Protein AF-A0A453NP29-F1 (afdb_monomer_lite)

Organism: Aegilops tauschii subsp. strangulata (NCBI:txid200361)

InterPro domains:
  IPR007991 RNA polymerase I specific transcription initiation factor RRN3 [PF05327] (2-183)
  IPR007991 RNA polymerase I specific transcription initiation factor RRN3 [PTHR12790] (2-183)

Sequence (183 aa):
MDQYNKMVSTLDTSKKKTPDEEALYVTTLKALSEAVSKIDITYHHLLLNNIFTIRIWYLQRDTLDAFLDLIT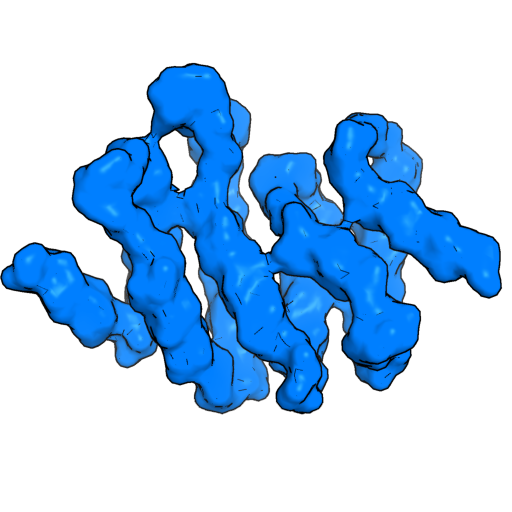RLAAVADQYLRECLQMLVNNFTPPLVQRNELPRWAVSRKKDIFFHLCESLKTISDTVPLAPRILRDIIDRSMPKLFDNKAKMVSFVECMLGLDTDRMGDLIGATLLAKVVD

Secondary structure (DSSP, 8-state):
-HHHHHHHHHT--SSPPPHHHHHHHHHHHHHHHHTGGG--TTTTHHHHHHHHH--GGGS-HHHHHHHHHHHHHHHTSTTTSHHHHHHHHHHTTSPPPBTTTBPPHHHHHHHHHHHHHHHHHHHHHHHH-TTHHHHHHHHHHHHPPPTTS-HHHHHHHHHHHHHHIIIIIHHHHHHHHHHHH--

pLDDT: mean 81.9, std 13.24, range [39.84, 96.38]

Radius of gyration: 16.77 Å; chains: 1; bounding box: 39×42×41 Å

Foldseek 3Di:
DVVLVVLLVLLPPPDDDDPVSLVVLLVSLQVLLVCLLVDDCVVCVSVLVSLLPDALLPRDDSNSLSSLSSLLSNLLRPPGCVLSSLLSLLVNLAHDADPVRDDPPSSVVCLVVSLVSSLVSLVSSVVNPVCNLVSNQVSLVVSQDDPPDDPSRNVSSVVSLVVNLPPPVVVRCVVVVVVVVVD

Structure (mmCIF, N/CA/C/O backbone):
data_AF-A0A453NP29-F1
#
_entry.id   AF-A0A453NP29-F1
#
loop_
_atom_site.group_PDB
_atom_site.id
_atom_site.type_symbol
_atom_site.label_atom_id
_atom_site.label_alt_id
_atom_site.label_comp_id
_atom_site.label_asym_id
_atom_site.label_entity_id
_atom_site.label_seq_id
_atom_site.pdbx_PDB_ins_code
_atom_site.Cartn_x
_atom_site.Cartn_y
_atom_site.Cartn_z
_atom_site.occupancy
_atom_site.B_iso_or_equiv
_atom_site.auth_seq_id
_atom_site.auth_comp_id
_atom_site.auth_asym_id
_atom_site.auth_atom_id
_atom_site.pdbx_PDB_model_num
ATOM 1 N N . MET A 1 1 ? -23.236 12.793 10.654 1.00 54.44 1 MET A N 1
ATOM 2 C CA . MET A 1 1 ? -22.899 13.059 9.237 1.00 54.44 1 MET A CA 1
ATOM 3 C C . MET A 1 1 ? -21.751 14.049 9.102 1.00 54.44 1 MET A C 1
ATOM 5 O O . MET A 1 1 ? -20.800 13.734 8.403 1.00 54.44 1 MET A O 1
ATOM 9 N N . ASP A 1 2 ? -21.773 15.182 9.808 1.00 68.81 2 ASP A N 1
ATOM 10 C CA . ASP A 1 2 ? -20.771 16.248 9.617 1.00 68.81 2 ASP A CA 1
ATOM 11 C C . ASP A 1 2 ? -19.323 15.838 9.921 1.00 68.81 2 ASP A C 1
ATOM 13 O O . ASP A 1 2 ? -18.421 16.181 9.163 1.00 68.81 2 ASP A O 1
ATOM 17 N N . GLN A 1 3 ? -19.083 15.039 10.968 1.00 66.44 3 GLN A N 1
ATOM 18 C CA . GLN A 1 3 ? -17.738 14.524 11.271 1.00 66.44 3 GLN A CA 1
ATOM 19 C C . GLN A 1 3 ? -17.225 13.539 10.207 1.00 66.44 3 GLN A C 1
ATOM 21 O O . GLN A 1 3 ? -16.053 13.594 9.844 1.00 66.44 3 GLN A O 1
ATOM 26 N N . TYR A 1 4 ? -18.102 12.692 9.658 1.00 70.12 4 TYR A N 1
ATOM 27 C CA . TYR A 1 4 ? -17.757 11.768 8.574 1.00 70.12 4 TYR A CA 1
ATOM 28 C C . TYR A 1 4 ? -17.421 12.529 7.286 1.00 70.12 4 TYR A C 1
ATOM 30 O O . TYR A 1 4 ? -16.373 12.301 6.690 1.00 70.12 4 TYR A O 1
ATOM 38 N N . ASN A 1 5 ? -18.248 13.508 6.910 1.00 71.25 5 ASN A N 1
ATOM 39 C CA . ASN A 1 5 ? -18.005 14.343 5.732 1.00 71.25 5 ASN A CA 1
ATOM 40 C C . ASN A 1 5 ? -16.715 15.161 5.873 1.00 71.25 5 ASN A C 1
ATOM 42 O O . ASN A 1 5 ? -15.938 15.263 4.924 1.00 71.25 5 ASN A O 1
ATOM 46 N N . LYS A 1 6 ? -16.437 15.679 7.076 1.00 70.50 6 LYS A N 1
ATOM 47 C CA . LYS A 1 6 ? -15.175 16.357 7.380 1.00 70.50 6 LYS A CA 1
ATOM 48 C C . LYS A 1 6 ? -13.981 15.409 7.231 1.00 70.50 6 LYS A C 1
ATOM 50 O O . LYS A 1 6 ? -12.988 15.782 6.608 1.00 70.50 6 LYS A O 1
ATOM 55 N N . MET A 1 7 ? -14.085 14.172 7.715 1.00 68.12 7 MET A N 1
ATOM 56 C CA . MET A 1 7 ? -13.033 13.160 7.570 1.00 68.12 7 MET A CA 1
ATOM 57 C C . MET A 1 7 ? -12.777 12.802 6.099 1.00 68.12 7 MET A C 1
ATOM 59 O O . MET A 1 7 ? -11.636 12.856 5.645 1.00 68.12 7 MET A O 1
ATOM 63 N N . VAL A 1 8 ? -13.837 12.548 5.326 1.00 69.31 8 VAL A N 1
ATOM 64 C CA . VAL A 1 8 ? -13.755 12.276 3.880 1.00 69.31 8 VAL A CA 1
ATOM 65 C C . VAL A 1 8 ? -13.111 13.446 3.131 1.00 69.31 8 VAL A C 1
ATOM 67 O O . VAL A 1 8 ? -12.255 13.221 2.280 1.00 69.31 8 VAL A O 1
ATOM 70 N N . SER A 1 9 ? -13.453 14.690 3.487 1.00 67.25 9 SER A N 1
ATOM 71 C CA . SER A 1 9 ? -12.855 15.884 2.871 1.00 67.25 9 SER A CA 1
ATOM 72 C C . SER A 1 9 ? -11.376 16.085 3.223 1.00 67.25 9 SER A C 1
ATOM 74 O O . SER A 1 9 ? -10.628 16.649 2.433 1.00 67.25 9 SER A O 1
ATOM 76 N N . THR A 1 10 ? -10.932 15.593 4.384 1.00 65.50 10 THR A N 1
ATOM 77 C CA . THR A 1 10 ? -9.532 15.707 4.836 1.00 65.50 10 THR A CA 1
ATOM 78 C C . THR A 1 10 ? -8.621 14.728 4.078 1.00 65.50 10 THR A C 1
ATOM 80 O O . THR A 1 10 ? -7.449 15.017 3.832 1.00 65.50 10 THR A O 1
ATOM 83 N N . LEU A 1 11 ? -9.182 13.592 3.647 1.00 64.44 11 LEU A N 1
ATOM 84 C CA . LEU A 1 11 ? -8.536 12.583 2.797 1.00 64.44 11 LEU A CA 1
ATOM 85 C C . LEU A 1 11 ? -8.464 12.978 1.318 1.00 64.44 11 LEU A C 1
ATOM 87 O O . LEU A 1 11 ? -7.827 12.279 0.532 1.00 64.44 11 LEU A O 1
ATOM 91 N N . ASP A 1 12 ? -9.056 14.108 0.929 1.00 64.19 12 ASP A N 1
ATOM 92 C CA . ASP A 1 12 ? -8.861 14.658 -0.405 1.00 64.19 12 ASP A CA 1
ATOM 93 C C . ASP A 1 12 ? -7.401 15.131 -0.558 1.00 64.19 12 ASP A C 1
ATOM 95 O O . ASP A 1 12 ? -6.907 16.031 0.134 1.00 64.19 12 ASP A O 1
ATOM 99 N N . THR A 1 13 ? -6.664 14.462 -1.443 1.00 58.75 13 THR A N 1
ATOM 100 C CA . THR A 1 13 ? -5.245 14.731 -1.725 1.00 58.75 13 THR A CA 1
ATOM 101 C C . THR A 1 13 ? -5.049 15.779 -2.823 1.00 58.75 13 THR A C 1
ATOM 103 O O . THR A 1 13 ? -3.911 16.135 -3.122 1.00 58.75 13 THR A O 1
ATOM 106 N N . SER A 1 14 ? -6.131 16.326 -3.393 1.00 57.09 14 SER A N 1
ATOM 107 C CA . SER A 1 14 ? -6.074 17.316 -4.478 1.00 57.09 14 SER A CA 1
ATOM 108 C C . SER A 1 14 ? -5.532 18.690 -4.058 1.00 57.09 14 SER A C 1
ATOM 110 O O . SER A 1 14 ? -5.103 19.470 -4.910 1.00 57.09 14 SER A O 1
ATOM 112 N N . LYS A 1 15 ? -5.516 18.998 -2.754 1.00 58.28 15 LYS A N 1
ATOM 113 C CA . LYS A 1 15 ? -5.063 20.286 -2.207 1.00 58.28 15 LYS A CA 1
ATOM 114 C C . LYS A 1 15 ? -3.733 20.156 -1.471 1.00 58.28 15 LYS A C 1
ATOM 116 O O . LYS A 1 15 ? -3.518 19.220 -0.700 1.00 58.28 15 LYS A O 1
ATOM 121 N N . LYS A 1 16 ? -2.855 21.144 -1.681 1.00 66.00 16 LYS A N 1
ATOM 122 C CA . LYS A 1 16 ? -1.617 21.309 -0.912 1.00 66.00 16 LYS A CA 1
ATOM 123 C C . LYS A 1 16 ? -1.992 21.610 0.542 1.00 66.00 16 LYS A C 1
ATOM 125 O O . LYS A 1 16 ? -2.659 22.610 0.785 1.00 66.00 16 LYS A O 1
ATOM 130 N N . LYS A 1 17 ? -1.587 20.734 1.462 1.00 74.25 17 LYS A N 1
ATOM 131 C CA . LYS A 1 17 ? -1.897 20.842 2.892 1.00 74.25 17 LYS A CA 1
ATOM 132 C C . LYS A 1 17 ? -0.913 21.782 3.595 1.00 74.25 17 LYS A C 1
ATOM 134 O O . LYS A 1 17 ? 0.264 21.834 3.232 1.00 74.25 17 LYS A O 1
ATOM 139 N N . THR A 1 18 ? -1.400 22.538 4.571 1.00 83.44 18 THR A N 1
ATOM 140 C CA . THR A 1 18 ? -0.564 23.261 5.541 1.00 83.44 18 THR A CA 1
ATOM 141 C C . THR A 1 18 ? 0.053 22.279 6.553 1.00 83.44 18 THR A C 1
ATOM 143 O O . THR A 1 18 ? -0.429 21.151 6.662 1.00 83.44 18 THR A O 1
ATOM 146 N N . PRO A 1 19 ? 1.094 22.670 7.315 1.00 83.69 19 PRO A N 1
ATOM 147 C CA . PRO A 1 19 ? 1.678 21.798 8.341 1.00 83.69 19 PRO A CA 1
ATOM 148 C C . PRO A 1 19 ? 0.656 21.306 9.378 1.00 83.69 19 PRO A C 1
ATOM 150 O O . PRO A 1 19 ? 0.672 20.136 9.754 1.00 83.69 19 PRO A O 1
ATOM 153 N N . ASP A 1 20 ? -0.281 22.166 9.785 1.00 85.19 20 ASP A N 1
ATOM 154 C CA . ASP A 1 20 ? -1.332 21.807 10.744 1.00 85.19 20 ASP A CA 1
ATOM 155 C C . ASP A 1 20 ? -2.346 20.827 10.137 1.00 85.19 20 ASP A C 1
ATOM 157 O O . ASP A 1 20 ? -2.764 19.864 10.783 1.00 85.19 20 ASP A O 1
ATOM 161 N N . GLU A 1 21 ? -2.721 21.033 8.870 1.00 84.75 21 GLU A N 1
ATOM 162 C CA . GLU A 1 21 ? -3.591 20.109 8.133 1.00 84.75 21 GLU A CA 1
ATOM 163 C C . GLU A 1 21 ? -2.925 18.747 7.933 1.00 84.75 21 GLU A C 1
ATOM 165 O O . GLU A 1 21 ? -3.599 17.720 7.971 1.00 84.75 21 GLU A O 1
ATOM 170 N N . GLU A 1 22 ? -1.609 18.723 7.743 1.00 85.81 22 GLU A N 1
ATOM 171 C CA . GLU A 1 22 ? -0.835 17.495 7.625 1.00 85.81 22 GLU A CA 1
ATOM 172 C C . GLU A 1 22 ? -0.729 16.744 8.955 1.00 85.81 22 GLU A C 1
ATOM 174 O O . GLU A 1 22 ? -0.975 15.539 8.996 1.00 85.81 22 GLU A O 1
ATOM 179 N N . ALA A 1 23 ? -0.478 17.441 10.064 1.00 88.56 23 ALA A N 1
ATOM 180 C CA . ALA A 1 23 ? -0.496 16.834 11.394 1.00 88.56 23 ALA A CA 1
ATOM 181 C C . ALA A 1 23 ? -1.880 16.255 11.743 1.00 88.56 23 ALA A C 1
ATOM 183 O O . ALA A 1 23 ? -1.992 15.135 12.261 1.00 88.56 23 ALA A O 1
ATOM 184 N N . LEU A 1 24 ? -2.952 16.982 11.406 1.00 88.62 24 LEU A N 1
ATOM 185 C CA . LEU A 1 24 ? -4.322 16.493 11.551 1.00 88.62 24 LEU A CA 1
ATOM 186 C C . LEU A 1 24 ? -4.570 15.267 10.666 1.00 88.62 24 LEU A C 1
ATOM 188 O O . LEU A 1 24 ? -5.234 14.318 11.089 1.00 88.62 24 LEU A O 1
ATOM 192 N N . TYR A 1 25 ? -4.020 15.268 9.454 1.00 88.12 25 TYR A N 1
ATOM 193 C CA . TYR A 1 25 ? -4.146 14.164 8.517 1.00 88.12 25 TYR A CA 1
ATOM 194 C C . TYR A 1 25 ? -3.471 12.889 9.034 1.00 88.12 25 TYR A C 1
ATOM 196 O O . TYR A 1 25 ? -4.123 11.849 9.113 1.00 88.12 25 TYR A O 1
ATOM 204 N N . VAL A 1 26 ? -2.222 12.982 9.499 1.00 91.75 26 VAL A N 1
ATOM 205 C CA . VAL A 1 26 ? -1.497 11.877 10.151 1.00 91.75 26 VAL A CA 1
ATOM 206 C C . VAL A 1 26 ? -2.273 11.347 11.356 1.00 91.75 26 VAL A C 1
ATOM 208 O O . VAL A 1 26 ? -2.438 10.138 11.512 1.00 91.75 26 VAL A O 1
ATOM 211 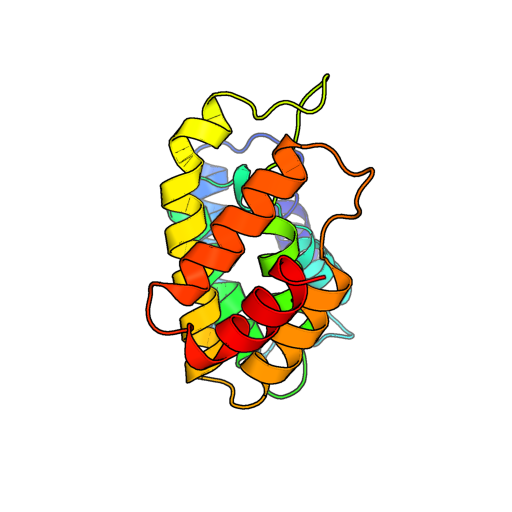N N . THR A 1 27 ? -2.789 12.244 12.197 1.00 92.94 27 THR A N 1
ATOM 212 C CA . THR A 1 27 ? -3.579 11.870 13.381 1.00 92.94 27 THR A CA 1
ATOM 213 C C . THR A 1 27 ? -4.853 11.125 12.988 1.00 92.94 27 THR A C 1
ATOM 215 O O . THR A 1 27 ? -5.204 10.122 13.605 1.00 92.94 27 THR A O 1
ATOM 218 N N . THR A 1 28 ? -5.518 11.576 11.923 1.00 90.75 28 THR A N 1
ATOM 219 C CA . THR A 1 28 ? -6.727 10.936 11.391 1.00 90.75 28 THR A CA 1
ATOM 220 C C . THR A 1 28 ? -6.420 9.542 10.849 1.00 90.75 28 THR A C 1
ATOM 222 O O . THR A 1 28 ? -7.146 8.603 11.163 1.00 90.75 28 THR A O 1
ATOM 225 N N . LEU A 1 29 ? -5.331 9.376 10.090 1.00 93.31 29 LEU A N 1
ATOM 226 C CA . LEU A 1 29 ? -4.904 8.072 9.572 1.00 93.31 29 LEU A CA 1
ATOM 227 C C . LEU A 1 29 ? -4.615 7.083 10.706 1.00 93.31 29 LEU A C 1
ATOM 229 O O . LEU A 1 29 ? -5.139 5.975 10.689 1.00 93.31 29 LEU A O 1
ATOM 233 N N . LYS A 1 30 ? -3.875 7.510 11.736 1.00 94.19 30 LYS A N 1
ATOM 234 C CA . LYS A 1 30 ? -3.590 6.680 12.918 1.00 94.19 30 LYS A CA 1
ATOM 235 C C . LYS A 1 30 ? -4.857 6.305 13.687 1.00 94.19 30 LYS A C 1
ATOM 237 O O . LYS A 1 30 ? -5.010 5.164 14.105 1.00 94.19 30 LYS A O 1
ATOM 242 N N . ALA A 1 31 ? -5.796 7.236 13.851 1.00 92.94 31 ALA A N 1
ATOM 243 C CA . ALA A 1 31 ? -7.077 6.929 14.483 1.00 92.94 31 ALA A CA 1
ATOM 244 C C . ALA A 1 31 ? -7.887 5.905 13.665 1.00 92.94 31 ALA A C 1
ATOM 246 O O . ALA A 1 31 ? -8.507 5.012 14.240 1.00 92.94 31 ALA A O 1
ATOM 247 N N . LEU A 1 32 ? -7.848 6.000 12.331 1.00 91.56 32 LEU A N 1
ATOM 248 C CA . LEU A 1 32 ? -8.482 5.023 11.445 1.00 91.56 32 LEU A CA 1
ATOM 249 C C . LEU A 1 32 ? -7.807 3.651 11.530 1.00 91.56 32 LEU A C 1
ATOM 251 O O . LEU A 1 32 ? -8.523 2.654 11.566 1.00 91.56 32 LEU A O 1
ATOM 255 N N . SER A 1 33 ? -6.473 3.595 11.632 1.00 93.38 33 SER A N 1
ATOM 256 C CA . SER A 1 33 ? -5.711 2.353 11.834 1.00 93.38 33 SER A CA 1
ATOM 257 C C . SER A 1 33 ? -6.195 1.574 13.057 1.00 93.38 33 SER A C 1
ATOM 259 O O . SER A 1 33 ? -6.345 0.354 13.006 1.00 93.38 33 SER A O 1
ATOM 261 N N . GLU A 1 34 ? -6.483 2.267 14.157 1.00 92.56 34 GLU A N 1
ATOM 262 C CA . GLU A 1 34 ? -6.990 1.637 15.382 1.00 92.56 34 GLU A CA 1
ATOM 263 C C . GLU A 1 34 ? -8.478 1.255 15.284 1.00 92.56 34 GLU A C 1
ATOM 265 O O . GLU A 1 34 ? -8.964 0.381 16.003 1.00 92.56 34 GLU A O 1
ATOM 270 N N . ALA A 1 35 ? -9.213 1.872 14.359 1.00 90.75 35 ALA A N 1
ATOM 271 C CA . ALA A 1 35 ? -10.644 1.670 14.167 1.00 90.75 35 ALA A CA 1
ATOM 272 C C . ALA A 1 35 ? -10.999 0.783 12.959 1.00 90.75 35 ALA A C 1
ATOM 274 O O . ALA A 1 35 ? -12.182 0.668 12.638 1.00 90.75 35 ALA A O 1
ATOM 275 N N . VAL A 1 36 ? -10.032 0.123 12.303 1.00 90.19 36 VAL A N 1
ATOM 276 C CA . VAL A 1 36 ? -10.273 -0.669 11.075 1.00 90.19 36 VAL A CA 1
ATOM 277 C C . VAL A 1 36 ? -11.359 -1.737 11.234 1.00 90.19 36 VAL A C 1
ATOM 279 O O . VAL A 1 36 ? -12.126 -1.971 10.309 1.00 90.19 36 VAL A O 1
ATOM 282 N N . SER A 1 37 ? -11.508 -2.314 12.433 1.00 86.62 37 SER A N 1
ATOM 283 C CA . SER A 1 37 ? -12.560 -3.298 12.749 1.00 86.62 37 SER A CA 1
ATOM 284 C C . SER A 1 37 ? -13.987 -2.729 12.733 1.00 86.62 37 SER A C 1
ATOM 286 O O . SER A 1 37 ? -14.957 -3.483 12.768 1.00 86.62 37 SER A O 1
ATOM 288 N N . LYS A 1 38 ? -14.129 -1.399 12.728 1.00 86.69 38 LYS A N 1
ATOM 289 C CA . LYS A 1 38 ? -15.405 -0.672 12.667 1.00 86.69 38 LYS A CA 1
ATOM 290 C C . LYS A 1 38 ? -15.691 -0.108 11.276 1.00 86.69 38 LYS A C 1
ATOM 292 O O . LYS A 1 38 ? -16.776 0.431 11.056 1.00 86.69 38 LYS A O 1
ATOM 297 N N . ILE A 1 39 ? -14.741 -0.212 10.348 1.00 86.12 39 ILE A N 1
ATOM 298 C CA . ILE A 1 39 ? -14.926 0.234 8.973 1.00 86.12 39 ILE A CA 1
ATOM 299 C C . ILE A 1 39 ? -15.673 -0.867 8.223 1.00 86.12 39 ILE A C 1
ATOM 301 O O . ILE A 1 39 ? -15.140 -1.946 7.999 1.00 86.12 39 ILE A O 1
ATOM 305 N N . ASP A 1 40 ? -16.918 -0.580 7.855 1.00 83.50 40 ASP A N 1
ATOM 306 C CA . ASP A 1 40 ? -17.741 -1.407 6.968 1.00 83.50 40 ASP A CA 1
ATOM 307 C C . ASP A 1 40 ? -17.705 -0.926 5.503 1.00 83.50 40 ASP A C 1
ATOM 309 O O . ASP A 1 40 ? -17.824 0.276 5.237 1.00 83.50 40 ASP A O 1
ATOM 313 N N . ILE A 1 41 ? -17.593 -1.867 4.560 1.00 79.31 41 ILE A N 1
ATOM 314 C CA . ILE A 1 41 ? -17.478 -1.598 3.119 1.00 79.31 41 ILE A CA 1
ATOM 315 C C . ILE A 1 41 ? -18.717 -0.923 2.519 1.00 79.31 41 ILE A C 1
ATOM 317 O O . ILE A 1 41 ? -18.599 -0.094 1.617 1.00 79.31 41 ILE A O 1
ATOM 321 N N . THR A 1 42 ? -19.902 -1.229 3.044 1.00 80.44 42 THR A N 1
ATOM 322 C CA . THR A 1 42 ? -21.181 -0.698 2.564 1.00 80.44 42 THR A CA 1
ATOM 323 C C . THR A 1 42 ? -21.366 0.733 3.053 1.00 80.44 42 THR A C 1
ATOM 325 O O . THR A 1 42 ? -21.644 1.647 2.271 1.00 80.44 42 THR A O 1
ATOM 328 N N . TYR A 1 43 ? -21.163 0.953 4.354 1.00 82.12 43 TYR A N 1
ATOM 329 C CA . TYR A 1 43 ? -21.403 2.257 4.975 1.00 82.12 43 TYR A CA 1
ATOM 330 C C . TYR A 1 43 ? -20.282 3.266 4.717 1.00 82.12 43 TYR A C 1
ATOM 332 O O . TYR A 1 43 ? -20.541 4.469 4.691 1.00 82.12 43 TYR A O 1
ATOM 340 N N . HIS A 1 44 ? -19.052 2.803 4.482 1.00 86.06 44 HIS A N 1
ATOM 341 C CA . HIS A 1 44 ? -17.886 3.672 4.326 1.00 86.06 44 HIS A CA 1
ATOM 342 C C . HIS A 1 44 ? -17.239 3.604 2.938 1.00 86.06 44 HIS A C 1
ATOM 344 O O . HIS A 1 44 ? -16.065 3.940 2.792 1.00 86.06 44 HIS A O 1
ATOM 350 N N . HIS A 1 45 ? -17.993 3.236 1.902 1.00 83.56 45 HIS A N 1
ATOM 351 C CA . HIS A 1 45 ? -17.472 3.110 0.537 1.00 83.56 45 HIS A CA 1
ATOM 352 C C . HIS A 1 45 ? -16.728 4.364 0.029 1.00 83.56 45 HIS A C 1
ATOM 354 O O . HIS A 1 45 ? -15.680 4.224 -0.592 1.00 83.56 45 HIS A O 1
ATOM 360 N N . LEU A 1 46 ? -17.199 5.588 0.320 1.00 83.88 46 LEU A N 1
ATOM 361 C CA . LEU A 1 46 ? -16.510 6.828 -0.092 1.00 83.88 46 LEU A CA 1
ATOM 362 C C . LEU A 1 46 ? -15.154 6.993 0.597 1.00 83.88 46 LEU A C 1
ATOM 364 O O . LEU A 1 46 ? -14.172 7.375 -0.035 1.00 83.88 46 LEU A O 1
ATOM 368 N N . LEU A 1 47 ? -15.107 6.687 1.893 1.00 86.56 47 LEU A N 1
ATOM 369 C CA . LEU A 1 47 ? -13.883 6.711 2.686 1.00 86.56 47 LEU A CA 1
ATOM 370 C C . LEU A 1 47 ? -12.862 5.719 2.116 1.00 86.56 47 LEU A C 1
ATOM 372 O O . LEU A 1 47 ? -11.724 6.096 1.849 1.00 86.56 47 LEU A O 1
ATOM 376 N N . LEU A 1 48 ? -13.288 4.477 1.890 1.00 88.56 48 LEU A N 1
ATOM 377 C CA . LEU A 1 48 ? -12.445 3.415 1.344 1.00 88.56 48 LEU A CA 1
ATOM 378 C C . LEU A 1 48 ? -11.983 3.728 -0.078 1.00 88.56 48 LEU A C 1
ATOM 380 O O . LEU A 1 48 ? -10.808 3.570 -0.388 1.00 88.56 48 LEU A O 1
ATOM 384 N N . ASN A 1 49 ? -12.870 4.246 -0.927 1.00 87.31 49 ASN A N 1
ATOM 385 C CA . ASN A 1 49 ? -12.508 4.680 -2.270 1.00 87.31 49 ASN A CA 1
ATOM 386 C C . ASN A 1 49 ? -11.444 5.787 -2.234 1.00 87.31 49 ASN A C 1
ATOM 388 O O . ASN A 1 49 ? -10.468 5.729 -2.980 1.00 87.31 49 ASN A O 1
ATOM 392 N N . ASN A 1 50 ? -11.582 6.768 -1.338 1.00 87.06 50 ASN A N 1
ATOM 393 C CA . ASN A 1 50 ? -10.562 7.800 -1.171 1.00 87.06 50 ASN A CA 1
ATOM 394 C C . ASN A 1 50 ? -9.238 7.194 -0.701 1.00 87.06 50 ASN A C 1
ATOM 396 O O . ASN A 1 50 ? -8.219 7.485 -1.310 1.00 87.06 50 ASN A O 1
ATOM 400 N N . ILE A 1 51 ? -9.253 6.306 0.300 1.00 90.00 51 ILE A N 1
ATOM 401 C CA . ILE A 1 51 ? -8.063 5.602 0.809 1.00 90.00 51 ILE A CA 1
ATOM 402 C C . ILE A 1 51 ? -7.363 4.813 -0.309 1.00 90.00 51 ILE A C 1
ATOM 404 O O . ILE A 1 51 ? -6.160 4.968 -0.510 1.00 90.00 51 ILE A O 1
ATOM 408 N N . PHE A 1 52 ? -8.096 4.009 -1.082 1.00 90.50 52 PHE A N 1
ATOM 409 C CA . PHE A 1 52 ? -7.512 3.148 -2.116 1.00 90.50 52 PHE A CA 1
ATOM 410 C C . PHE A 1 52 ? -7.083 3.891 -3.389 1.00 90.50 52 PHE A C 1
ATOM 412 O O . PHE A 1 52 ? -6.368 3.326 -4.217 1.00 90.50 52 PHE A O 1
ATOM 419 N N . THR A 1 53 ? -7.472 5.158 -3.548 1.00 87.25 53 THR A N 1
ATOM 420 C CA . THR A 1 53 ? -7.038 6.012 -4.668 1.00 87.25 53 THR A CA 1
ATOM 421 C C . THR A 1 53 ? -5.852 6.914 -4.319 1.00 87.25 53 THR A C 1
ATOM 423 O O . THR A 1 53 ? -5.320 7.596 -5.203 1.00 87.25 53 THR A O 1
ATOM 426 N N . ILE A 1 54 ? -5.385 6.897 -3.063 1.00 88.00 54 ILE A N 1
ATOM 427 C CA . ILE A 1 54 ? -4.225 7.680 -2.632 1.00 88.00 54 ILE A CA 1
ATOM 428 C C . ILE A 1 54 ? -2.964 7.241 -3.376 1.00 88.00 54 ILE A C 1
ATOM 430 O O . ILE A 1 54 ? -2.629 6.062 -3.499 1.00 88.00 54 ILE A O 1
ATOM 434 N N . ARG A 1 55 ? -2.217 8.244 -3.842 1.00 86.31 55 ARG A N 1
ATOM 435 C CA . ARG A 1 55 ? -0.898 8.075 -4.448 1.00 86.31 55 ARG A CA 1
ATOM 436 C C . ARG A 1 55 ? 0.174 8.394 -3.418 1.00 86.31 55 ARG A C 1
ATOM 438 O O . ARG A 1 55 ? 0.418 9.564 -3.116 1.00 86.31 55 ARG A O 1
ATOM 445 N N . ILE A 1 56 ? 0.849 7.359 -2.929 1.00 91.06 56 ILE A N 1
ATOM 446 C CA . ILE A 1 56 ? 1.826 7.473 -1.836 1.00 91.06 56 ILE A CA 1
ATOM 447 C C . ILE A 1 56 ? 3.018 8.372 -2.193 1.00 91.06 56 ILE A C 1
ATOM 449 O O . ILE A 1 56 ? 3.625 8.998 -1.331 1.00 91.06 56 ILE A O 1
ATOM 453 N N . TRP A 1 57 ? 3.303 8.506 -3.490 1.00 90.12 57 TRP A N 1
ATOM 454 C CA . TRP A 1 57 ? 4.370 9.342 -4.037 1.00 90.12 57 TRP A CA 1
ATOM 455 C C . TRP A 1 57 ? 4.277 10.820 -3.648 1.00 90.12 57 TRP A C 1
ATOM 457 O O . TRP A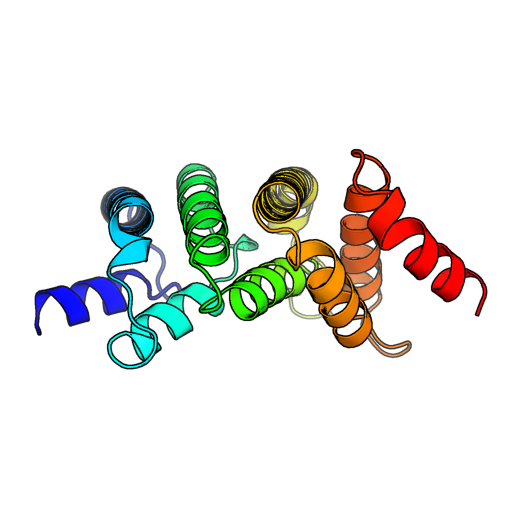 1 57 ? 5.301 11.500 -3.595 1.00 90.12 57 TRP A O 1
ATOM 467 N N . TYR A 1 58 ? 3.071 11.316 -3.363 1.00 87.44 58 TYR A N 1
ATOM 468 C CA . TYR A 1 58 ? 2.849 12.707 -2.963 1.00 87.44 58 TYR A CA 1
ATOM 469 C C . TYR A 1 58 ? 2.784 12.910 -1.446 1.00 87.44 58 TYR A C 1
ATOM 471 O O . TYR A 1 58 ? 2.701 14.050 -0.998 1.00 87.44 58 TYR A O 1
ATOM 479 N N . LEU A 1 59 ? 2.830 11.838 -0.653 1.00 88.69 59 LEU A N 1
ATOM 480 C CA . LEU A 1 59 ? 2.787 11.926 0.805 1.00 88.69 59 LEU A CA 1
ATOM 481 C C . LEU A 1 59 ? 4.169 12.291 1.353 1.00 88.69 59 LEU A C 1
ATOM 483 O O . LEU A 1 59 ? 5.186 11.876 0.791 1.00 88.69 59 LEU A O 1
ATOM 487 N N . GLN A 1 60 ? 4.227 13.053 2.445 1.00 88.38 60 GLN A N 1
ATOM 488 C CA . GLN A 1 60 ? 5.458 13.187 3.233 1.00 88.38 60 GLN A CA 1
ATOM 489 C C . GLN A 1 60 ? 5.714 11.920 4.052 1.00 88.38 60 GLN A C 1
ATOM 491 O O . GLN A 1 60 ? 4.844 11.059 4.128 1.00 88.38 60 GLN A O 1
ATOM 496 N N . ARG A 1 61 ? 6.907 11.797 4.642 1.00 89.31 61 ARG A N 1
ATOM 497 C CA . ARG A 1 61 ? 7.341 10.574 5.333 1.00 89.31 61 ARG A CA 1
ATOM 498 C C . ARG A 1 61 ? 6.389 10.160 6.464 1.00 89.31 61 ARG A C 1
ATOM 500 O O . ARG A 1 61 ? 5.839 9.073 6.398 1.00 89.31 61 ARG A O 1
ATOM 507 N N . ASP A 1 62 ? 6.088 11.048 7.407 1.00 90.31 62 ASP A N 1
ATOM 508 C CA . ASP A 1 62 ? 5.207 10.712 8.540 1.00 90.31 62 ASP A CA 1
ATOM 509 C C . ASP A 1 62 ? 3.793 10.305 8.088 1.00 90.31 62 ASP A C 1
ATOM 511 O O . ASP A 1 62 ? 3.152 9.425 8.667 1.00 90.31 62 ASP A O 1
ATOM 515 N N . THR A 1 63 ? 3.312 10.939 7.015 1.00 92.00 63 THR A N 1
ATOM 516 C CA . THR A 1 63 ? 2.028 10.628 6.383 1.00 92.00 63 THR A CA 1
ATOM 517 C C . THR A 1 63 ? 2.064 9.293 5.640 1.00 92.00 63 THR A C 1
ATOM 519 O O . THR A 1 63 ? 1.085 8.552 5.680 1.00 92.00 63 THR A O 1
ATOM 522 N N . LEU A 1 64 ? 3.175 8.980 4.969 1.00 93.75 64 LEU A N 1
ATOM 523 C CA . LEU A 1 64 ? 3.405 7.705 4.296 1.00 93.75 64 LEU A CA 1
ATOM 524 C C . LEU A 1 64 ? 3.361 6.555 5.305 1.00 93.75 64 LEU A C 1
ATOM 526 O O . LEU A 1 64 ? 2.614 5.606 5.088 1.00 93.75 64 LEU A O 1
ATOM 530 N N . ASP A 1 65 ? 4.089 6.680 6.414 1.00 93.94 65 ASP A N 1
ATOM 531 C CA . ASP A 1 65 ? 4.166 5.648 7.451 1.00 93.94 65 ASP A CA 1
ATOM 532 C C . ASP A 1 65 ? 2.790 5.384 8.074 1.00 93.94 65 ASP A C 1
ATOM 534 O O . ASP A 1 65 ? 2.334 4.243 8.144 1.00 93.94 65 ASP A O 1
ATOM 538 N N . ALA A 1 66 ? 2.074 6.449 8.457 1.00 95.19 66 ALA A N 1
ATOM 539 C CA . ALA A 1 66 ? 0.725 6.329 9.008 1.00 95.19 66 ALA A CA 1
ATOM 540 C C . ALA A 1 66 ? -0.271 5.726 8.003 1.00 95.19 66 ALA A C 1
ATOM 542 O O . ALA A 1 66 ? -1.152 4.957 8.382 1.00 95.19 66 ALA A O 1
ATOM 543 N N . PHE A 1 67 ? -0.143 6.071 6.720 1.00 95.50 67 PHE A N 1
ATOM 544 C CA . PHE A 1 67 ? -1.000 5.526 5.674 1.00 95.50 67 PHE A CA 1
ATOM 545 C C . PHE A 1 67 ? -0.720 4.040 5.420 1.00 95.50 67 PHE A C 1
ATOM 547 O O . PHE A 1 67 ? -1.654 3.254 5.290 1.00 95.50 67 PHE A O 1
ATOM 554 N N . LEU A 1 68 ? 0.545 3.630 5.364 1.00 95.94 68 LEU A N 1
ATOM 555 C CA . LEU A 1 68 ? 0.911 2.235 5.125 1.00 95.94 68 LEU A CA 1
ATOM 556 C C . LEU A 1 68 ? 0.568 1.321 6.311 1.00 95.94 68 LEU A C 1
ATOM 558 O O . LEU A 1 68 ? 0.129 0.190 6.088 1.00 95.94 68 LEU A O 1
ATOM 562 N N . ASP A 1 69 ? 0.659 1.818 7.549 1.00 95.81 69 ASP A N 1
ATOM 563 C CA . ASP A 1 69 ? 0.133 1.121 8.733 1.00 95.81 69 ASP A CA 1
ATOM 564 C C . ASP A 1 69 ? -1.385 0.893 8.620 1.00 95.81 69 ASP A C 1
ATOM 566 O O . ASP A 1 69 ? -1.855 -0.234 8.794 1.00 95.81 69 ASP A O 1
ATOM 570 N N . LEU A 1 70 ? -2.151 1.918 8.220 1.00 95.81 70 LEU A N 1
ATOM 571 C CA . LEU A 1 70 ? -3.593 1.790 7.977 1.00 95.81 70 LEU A CA 1
ATOM 572 C C . LEU A 1 70 ? -3.900 0.708 6.936 1.00 95.81 70 LEU A C 1
ATOM 574 O O . LEU A 1 70 ? -4.776 -0.128 7.151 1.00 95.81 70 LEU A O 1
ATOM 578 N N . ILE A 1 71 ? -3.180 0.701 5.814 1.00 96.38 71 ILE A N 1
ATOM 579 C CA . ILE A 1 71 ? -3.387 -0.268 4.729 1.00 96.38 71 ILE A CA 1
ATOM 580 C C . ILE A 1 71 ? -3.052 -1.690 5.174 1.00 96.38 71 ILE A C 1
ATOM 582 O O . ILE A 1 71 ? -3.802 -2.622 4.877 1.00 96.38 71 ILE A O 1
ATOM 586 N N . THR A 1 72 ? -1.964 -1.854 5.923 1.00 95.56 72 THR A N 1
ATOM 587 C CA . THR A 1 72 ? -1.551 -3.147 6.474 1.00 95.56 72 THR A CA 1
ATOM 588 C C . THR A 1 72 ? -2.604 -3.691 7.440 1.00 95.56 72 THR A C 1
ATOM 590 O O . THR A 1 72 ? -2.999 -4.853 7.344 1.00 95.56 72 THR A O 1
ATOM 593 N N . ARG A 1 73 ? -3.141 -2.836 8.317 1.00 95.06 73 ARG A N 1
ATOM 594 C CA . ARG A 1 73 ? -4.203 -3.206 9.263 1.00 95.06 73 ARG A CA 1
ATOM 595 C C . ARG A 1 73 ? -5.537 -3.483 8.579 1.00 95.06 73 ARG A C 1
ATOM 597 O O . ARG A 1 73 ? -6.207 -4.440 8.951 1.00 95.06 73 ARG A O 1
ATOM 604 N N . LEU A 1 74 ? -5.907 -2.705 7.558 1.00 94.00 74 LEU A N 1
ATOM 605 C CA . LEU A 1 74 ? -7.086 -2.978 6.730 1.00 94.00 74 LEU A CA 1
ATOM 606 C C . LEU A 1 74 ? -6.974 -4.338 6.037 1.00 94.00 74 LEU A C 1
ATOM 608 O O . LEU A 1 74 ? -7.937 -5.098 6.037 1.00 94.00 74 LEU A O 1
ATOM 612 N N . ALA A 1 75 ? -5.802 -4.672 5.492 1.00 94.00 75 ALA A N 1
ATOM 613 C CA . ALA A 1 75 ? -5.576 -5.958 4.835 1.00 94.00 75 ALA A CA 1
ATOM 614 C C . ALA A 1 75 ? -5.700 -7.152 5.799 1.00 94.00 75 ALA A C 1
ATOM 616 O O . ALA A 1 75 ? -6.081 -8.239 5.369 1.00 94.00 75 ALA A O 1
ATOM 617 N N . ALA A 1 76 ? -5.409 -6.945 7.088 1.00 91.81 76 ALA A N 1
ATOM 618 C CA . ALA A 1 76 ? -5.565 -7.948 8.138 1.00 91.81 76 ALA A CA 1
ATOM 619 C C . ALA A 1 76 ? -7.022 -8.129 8.611 1.00 91.81 76 ALA A C 1
ATOM 621 O O . ALA A 1 76 ? -7.320 -9.101 9.309 1.00 91.81 76 ALA A O 1
ATOM 622 N N . VAL A 1 77 ? -7.947 -7.234 8.236 1.00 89.69 77 VAL A N 1
ATOM 623 C CA . VAL A 1 77 ? -9.380 -7.434 8.492 1.00 89.69 77 VAL A CA 1
ATOM 624 C C . VAL A 1 77 ? -9.885 -8.555 7.585 1.00 89.69 77 VAL A C 1
ATOM 626 O O . VAL A 1 77 ? -9.867 -8.437 6.358 1.00 89.69 77 VAL A O 1
ATOM 629 N N . ALA A 1 78 ? -10.336 -9.645 8.207 1.00 77.19 78 ALA A N 1
ATOM 630 C CA . ALA A 1 78 ? -10.726 -10.872 7.522 1.00 77.19 78 ALA A CA 1
ATOM 631 C C . ALA A 1 78 ? -11.723 -10.619 6.376 1.00 77.19 78 ALA A C 1
ATOM 633 O O . ALA A 1 78 ? -12.801 -10.067 6.591 1.00 77.19 78 ALA A O 1
ATOM 634 N N . ASP A 1 79 ? -11.334 -11.054 5.173 1.00 71.81 79 ASP A N 1
ATOM 635 C CA . ASP A 1 79 ? -12.145 -11.150 3.951 1.00 71.81 79 ASP A CA 1
ATOM 636 C C . ASP A 1 79 ? -12.839 -9.868 3.455 1.00 71.81 79 ASP A C 1
ATOM 638 O O . ASP A 1 79 ? -13.768 -9.949 2.653 1.00 71.81 79 ASP A O 1
ATOM 642 N N . GLN A 1 80 ? -12.384 -8.680 3.868 1.00 83.69 80 GLN A N 1
ATOM 643 C CA . GLN A 1 80 ? -13.030 -7.421 3.458 1.00 83.69 80 GLN A CA 1
ATOM 644 C C . GLN A 1 80 ? -12.212 -6.571 2.488 1.00 83.69 80 GLN A C 1
ATOM 646 O O . GLN A 1 80 ? -12.774 -6.049 1.530 1.00 83.69 80 GLN A O 1
ATOM 651 N N . TYR A 1 81 ? -10.908 -6.410 2.736 1.00 90.31 81 TYR A N 1
ATOM 652 C CA . TYR A 1 81 ? -10.117 -5.356 2.074 1.00 90.31 81 TYR A CA 1
ATOM 653 C C . TYR A 1 81 ? -8.801 -5.835 1.466 1.00 90.31 81 TYR A C 1
ATOM 655 O O . TYR A 1 81 ? -8.059 -5.047 0.883 1.00 90.31 81 TYR A O 1
ATOM 663 N N . LEU A 1 82 ? -8.472 -7.120 1.619 1.00 93.00 82 LEU A N 1
ATOM 664 C CA . LEU A 1 82 ? -7.157 -7.648 1.267 1.00 93.00 82 LEU A CA 1
ATOM 665 C C . LEU A 1 82 ? -6.786 -7.369 -0.195 1.00 93.00 82 LEU A C 1
ATOM 667 O O . LEU A 1 82 ? -5.675 -6.922 -0.481 1.00 93.00 82 LEU A O 1
ATOM 671 N N . ARG A 1 83 ? -7.708 -7.628 -1.128 1.00 93.62 83 ARG A N 1
ATOM 672 C CA . ARG A 1 83 ? -7.446 -7.456 -2.561 1.00 93.62 83 ARG A CA 1
ATOM 673 C C . ARG A 1 83 ? -7.241 -5.983 -2.905 1.00 93.62 83 ARG A C 1
ATOM 675 O O . ARG A 1 83 ? -6.320 -5.667 -3.651 1.00 93.62 83 ARG A O 1
ATOM 682 N N . GLU A 1 84 ? -8.071 -5.101 -2.369 1.00 93.44 84 GLU A N 1
ATOM 683 C CA . GLU A 1 84 ? -8.052 -3.659 -2.598 1.00 93.44 84 GLU A CA 1
ATOM 684 C C . GLU A 1 84 ? -6.779 -3.024 -2.027 1.00 93.44 84 GLU A C 1
ATOM 686 O O . GLU A 1 84 ? -6.128 -2.237 -2.717 1.00 93.44 84 GLU A O 1
ATOM 691 N N . CYS A 1 85 ? -6.364 -3.431 -0.822 1.00 95.12 85 CYS A N 1
ATOM 692 C CA . CYS A 1 85 ? -5.100 -3.018 -0.215 1.00 95.12 85 CYS A CA 1
ATOM 693 C C . CYS A 1 85 ? -3.904 -3.417 -1.088 1.00 95.12 85 CYS A C 1
ATOM 695 O O . CYS A 1 85 ? -3.080 -2.569 -1.435 1.00 95.12 85 CYS A O 1
ATOM 697 N N . LEU A 1 86 ? -3.825 -4.691 -1.492 1.00 94.88 86 LEU A N 1
ATOM 698 C CA . LEU A 1 86 ? -2.741 -5.183 -2.348 1.00 94.88 86 LEU A CA 1
ATOM 699 C C . LEU A 1 86 ? -2.744 -4.488 -3.717 1.00 94.88 86 LEU A C 1
ATOM 701 O O . LEU A 1 86 ? -1.689 -4.087 -4.204 1.00 94.88 86 LEU A O 1
ATOM 705 N N . GLN A 1 87 ? -3.919 -4.289 -4.320 1.00 94.75 87 GLN A N 1
ATOM 706 C CA . GLN A 1 87 ? -4.048 -3.598 -5.603 1.00 94.75 87 GLN A CA 1
ATOM 707 C C . GLN A 1 87 ? -3.583 -2.145 -5.504 1.00 94.75 87 GLN A C 1
ATOM 709 O O . GLN A 1 87 ? -2.876 -1.675 -6.393 1.00 94.75 87 GLN A O 1
ATOM 714 N N . MET A 1 88 ? -3.936 -1.435 -4.431 1.00 94.50 88 MET A N 1
ATOM 715 C CA . MET A 1 88 ? -3.476 -0.066 -4.206 1.00 94.50 88 MET A CA 1
ATOM 716 C C . MET A 1 88 ? -1.946 -0.004 -4.072 1.00 94.50 88 MET A C 1
ATOM 718 O O . MET A 1 88 ? -1.315 0.850 -4.704 1.00 94.50 88 MET A O 1
ATOM 722 N N . LEU A 1 89 ? -1.328 -0.927 -3.326 1.00 94.81 89 LEU A N 1
ATOM 723 C CA . LEU A 1 89 ? 0.132 -0.987 -3.186 1.00 94.81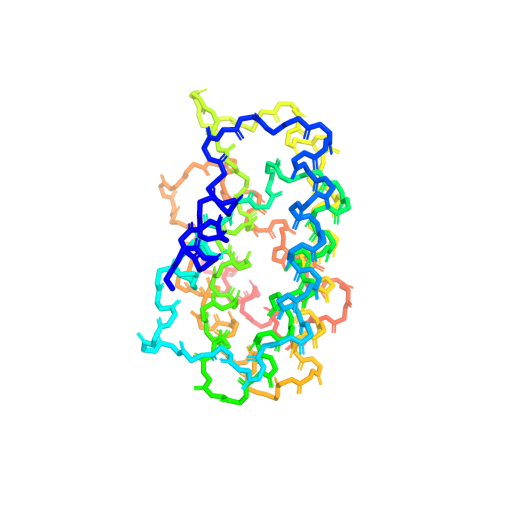 89 LEU A CA 1
ATOM 724 C C . LEU A 1 89 ? 0.817 -1.258 -4.536 1.00 94.81 89 LEU A C 1
ATOM 726 O O . LEU A 1 89 ? 1.734 -0.528 -4.915 1.00 94.81 89 LEU A O 1
ATOM 730 N N . VAL A 1 90 ? 0.320 -2.230 -5.311 1.00 93.00 90 VAL A N 1
ATOM 731 C CA . VAL A 1 90 ? 0.854 -2.557 -6.648 1.00 93.00 90 VAL A CA 1
ATOM 732 C C . VAL A 1 90 ? 0.662 -1.403 -7.637 1.00 93.00 90 VAL A C 1
ATOM 734 O O . VAL A 1 90 ? 1.564 -1.099 -8.418 1.00 93.00 90 VAL A O 1
ATOM 737 N N . ASN A 1 91 ? -0.457 -0.677 -7.566 1.00 91.44 91 ASN A N 1
ATOM 738 C CA . ASN A 1 91 ? -0.680 0.522 -8.382 1.00 91.44 91 ASN A CA 1
ATOM 739 C C . ASN A 1 91 ? 0.378 1.611 -8.126 1.00 91.44 91 ASN A C 1
ATOM 741 O O . ASN A 1 91 ? 0.643 2.428 -9.009 1.00 91.44 91 ASN A O 1
ATOM 745 N N . ASN A 1 92 ? 1.006 1.614 -6.947 1.00 91.31 92 ASN A N 1
ATOM 746 C CA . ASN A 1 92 ? 2.062 2.551 -6.582 1.00 91.31 92 ASN A CA 1
ATOM 747 C C . ASN A 1 92 ? 3.482 2.046 -6.908 1.00 91.31 92 ASN A C 1
ATOM 749 O O . ASN A 1 92 ? 4.431 2.796 -6.689 1.00 91.31 92 ASN A O 1
ATOM 753 N N . PHE A 1 93 ? 3.659 0.864 -7.518 1.00 90.94 93 PHE A N 1
ATOM 754 C CA . PHE A 1 93 ? 4.970 0.422 -8.042 1.00 90.94 93 PHE A CA 1
ATOM 755 C C . PHE A 1 93 ? 5.487 1.352 -9.140 1.00 90.94 93 PHE A C 1
ATOM 757 O O . PHE A 1 93 ? 6.690 1.484 -9.364 1.00 90.94 93 PHE A O 1
ATOM 764 N N . THR A 1 94 ? 4.563 2.013 -9.838 1.00 87.88 94 THR A N 1
ATOM 765 C CA . THR A 1 94 ? 4.898 3.029 -10.826 1.00 87.88 94 THR A CA 1
ATOM 766 C C . THR A 1 94 ? 4.674 4.425 -10.240 1.00 87.88 94 THR A C 1
ATOM 768 O O . THR A 1 94 ? 3.536 4.781 -9.932 1.00 87.88 94 THR A O 1
ATOM 771 N N . PRO A 1 95 ? 5.719 5.256 -10.126 1.00 85.50 95 PRO A N 1
ATOM 772 C CA . PRO A 1 95 ? 5.567 6.669 -9.791 1.00 85.50 95 PRO A CA 1
ATOM 773 C C . PRO A 1 95 ? 4.768 7.443 -10.843 1.00 85.50 95 PRO A C 1
ATOM 775 O O . PRO A 1 95 ? 4.777 7.092 -12.026 1.00 85.50 95 PRO A O 1
ATOM 778 N N . PRO A 1 96 ? 4.123 8.552 -10.446 1.00 84.62 96 PRO A N 1
ATOM 779 C CA . PRO A 1 96 ? 3.418 9.411 -11.382 1.00 84.62 96 PRO A CA 1
ATOM 780 C C . PRO A 1 96 ? 4.393 9.977 -12.421 1.00 84.62 96 PRO A C 1
ATOM 782 O O . PRO A 1 96 ? 5.363 10.660 -12.089 1.00 84.62 96 PRO A O 1
ATOM 785 N N . LEU A 1 97 ? 4.114 9.690 -13.690 1.00 80.88 97 LEU A N 1
ATOM 786 C CA . LEU A 1 97 ? 4.886 10.195 -14.820 1.00 80.88 97 LEU A CA 1
ATOM 787 C C . LEU A 1 97 ? 4.441 11.618 -15.169 1.00 80.88 97 LEU A C 1
ATOM 789 O O . LEU A 1 97 ? 3.249 11.932 -15.128 1.00 80.88 97 LEU A O 1
ATOM 793 N N . VAL A 1 98 ? 5.396 12.478 -15.522 1.00 77.06 98 VAL A N 1
ATOM 794 C CA . VAL A 1 98 ? 5.116 13.839 -16.010 1.00 77.06 98 VAL A CA 1
ATOM 795 C C . VAL A 1 98 ? 5.079 13.882 -17.540 1.00 77.06 98 VAL A C 1
ATOM 797 O O . VAL A 1 98 ? 5.294 12.869 -18.211 1.00 77.06 98 VAL A O 1
ATOM 800 N N . GLN A 1 99 ? 4.778 15.055 -18.110 1.00 61.31 99 GLN A N 1
ATOM 801 C CA . GLN A 1 99 ? 4.766 15.261 -19.562 1.00 61.31 99 GLN A CA 1
ATOM 802 C C . GLN A 1 99 ? 6.074 14.740 -20.183 1.00 61.31 99 GLN A C 1
ATOM 804 O O . GLN A 1 99 ? 7.151 15.063 -19.689 1.00 61.31 99 GLN A O 1
ATOM 809 N N . ARG A 1 100 ? 5.953 13.943 -21.259 1.00 63.81 100 ARG A N 1
ATOM 810 C CA . ARG A 1 100 ? 7.000 13.112 -21.909 1.00 63.81 100 ARG A CA 1
ATOM 811 C C . ARG A 1 100 ? 7.271 11.738 -21.294 1.00 63.81 100 ARG A C 1
ATOM 813 O O . ARG A 1 100 ? 8.209 11.069 -21.707 1.00 63.81 100 ARG A O 1
ATOM 820 N N . ASN A 1 101 ? 6.413 11.274 -20.387 1.00 70.50 101 ASN A N 1
ATOM 821 C CA . ASN A 1 101 ? 6.519 9.949 -19.775 1.00 70.50 101 ASN A CA 1
ATOM 822 C C . ASN A 1 101 ? 7.829 9.742 -18.989 1.00 70.50 101 ASN A C 1
ATOM 824 O O . ASN A 1 101 ? 8.315 8.620 -18.829 1.00 70.50 101 ASN A O 1
ATOM 828 N N . GLU A 1 102 ? 8.391 10.831 -18.476 1.00 75.12 102 GLU A N 1
ATOM 829 C CA . GLU A 1 102 ? 9.602 10.815 -17.667 1.00 75.12 102 GLU A CA 1
ATOM 830 C C . GLU A 1 102 ? 9.267 10.829 -16.175 1.00 75.12 102 GLU A C 1
ATOM 832 O O . GLU A 1 102 ? 8.205 11.288 -15.738 1.00 75.12 102 GLU A O 1
ATOM 837 N N . LEU A 1 103 ? 10.207 10.316 -15.386 1.00 79.12 103 LEU A N 1
ATOM 838 C CA . LEU A 1 103 ? 10.168 10.384 -13.934 1.00 79.12 103 LEU A CA 1
ATOM 839 C C . LEU A 1 103 ? 10.545 11.798 -13.488 1.00 79.12 103 LEU A C 1
ATOM 841 O O . LEU A 1 103 ? 11.637 12.265 -13.823 1.00 79.12 103 LEU A O 1
ATOM 845 N N . PRO A 1 104 ? 9.711 12.491 -12.698 1.00 83.44 104 PRO A N 1
ATOM 846 C CA . PRO A 1 104 ? 10.111 13.782 -12.170 1.00 83.44 104 PRO A CA 1
ATOM 847 C C . PRO A 1 104 ? 11.276 13.617 -11.182 1.00 83.44 104 PRO A C 1
ATOM 849 O O . PRO A 1 104 ? 11.319 12.657 -10.412 1.00 83.44 104 PRO A O 1
ATOM 852 N N . ARG A 1 105 ? 12.206 14.586 -11.151 1.00 83.38 105 ARG A N 1
ATOM 853 C CA . ARG A 1 105 ? 13.415 14.523 -10.298 1.00 83.38 105 ARG A CA 1
ATOM 854 C C . ARG A 1 105 ? 13.104 14.242 -8.824 1.00 83.38 105 ARG A C 1
ATOM 856 O O . ARG A 1 105 ? 13.799 13.451 -8.199 1.00 83.38 105 ARG A O 1
ATOM 863 N N . TRP A 1 106 ? 12.035 14.840 -8.291 1.00 83.69 106 TRP A N 1
ATOM 864 C CA . TRP A 1 106 ? 11.611 14.622 -6.904 1.00 83.69 106 TRP A CA 1
ATOM 865 C C . TRP A 1 106 ? 11.180 13.171 -6.632 1.00 83.69 106 TRP A C 1
ATOM 867 O O . TRP A 1 106 ? 11.394 12.677 -5.529 1.00 83.69 106 TRP A O 1
ATOM 877 N N . ALA A 1 107 ? 10.610 12.472 -7.622 1.00 84.19 107 ALA A N 1
ATOM 878 C CA . ALA A 1 107 ? 10.225 11.069 -7.479 1.00 84.19 107 ALA A CA 1
ATOM 879 C C . ALA A 1 107 ? 11.454 10.161 -7.541 1.00 84.19 107 ALA A C 1
ATO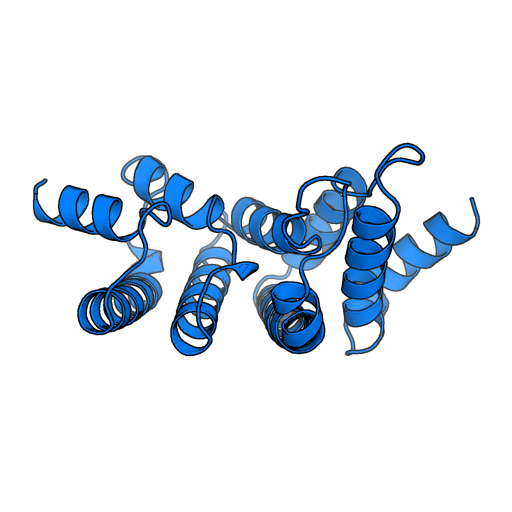M 881 O O . ALA A 1 107 ? 11.548 9.218 -6.763 1.00 84.19 107 ALA A O 1
ATOM 882 N N . VAL A 1 108 ? 12.430 10.480 -8.401 1.00 84.25 108 VAL A N 1
ATOM 883 C CA . VAL A 1 108 ? 13.698 9.734 -8.490 1.00 84.25 108 VAL A CA 1
ATOM 884 C C . VAL A 1 108 ? 14.431 9.744 -7.147 1.00 84.25 108 VAL A C 1
ATOM 886 O O . VAL A 1 108 ? 14.830 8.686 -6.668 1.00 84.25 108 VAL A O 1
ATOM 889 N N . SER A 1 109 ? 14.547 10.906 -6.497 1.00 86.31 109 SER A N 1
ATOM 890 C CA . SER A 1 109 ? 15.237 11.031 -5.203 1.00 86.31 109 SER A CA 1
ATOM 891 C C . SER A 1 109 ? 14.565 10.256 -4.064 1.00 86.31 109 SER A C 1
ATOM 893 O O . SER A 1 109 ? 15.245 9.843 -3.131 1.00 86.31 109 SER A O 1
ATOM 895 N N . ARG A 1 110 ? 13.244 10.051 -4.131 1.00 87.69 110 ARG A N 1
ATOM 896 C CA . ARG A 1 110 ? 12.458 9.356 -3.097 1.00 87.69 110 ARG A CA 1
ATOM 897 C C . ARG A 1 110 ? 12.165 7.894 -3.426 1.00 87.69 110 ARG A C 1
ATOM 899 O O . ARG A 1 110 ? 11.682 7.171 -2.565 1.00 87.69 110 ARG A O 1
ATOM 906 N N . LYS A 1 111 ? 12.454 7.453 -4.653 1.00 86.44 111 LYS A N 1
ATOM 907 C CA . LYS A 1 111 ? 12.086 6.130 -5.177 1.00 86.44 111 LYS A CA 1
ATOM 908 C C . LYS A 1 111 ? 12.519 4.996 -4.258 1.00 86.44 111 LYS A C 1
ATOM 910 O O . LYS A 1 111 ? 11.696 4.165 -3.902 1.00 86.44 111 LYS A O 1
ATOM 915 N N . LYS A 1 112 ? 13.791 4.994 -3.850 1.00 85.75 112 LYS A N 1
ATOM 916 C CA . LYS A 1 112 ? 14.352 3.948 -2.986 1.00 85.75 112 LYS A CA 1
ATOM 917 C C . LYS A 1 112 ? 13.645 3.878 -1.628 1.00 85.75 112 LYS A C 1
ATOM 919 O O . LYS A 1 112 ? 13.357 2.789 -1.156 1.00 85.75 112 LYS A O 1
ATOM 924 N N . ASP A 1 113 ? 13.362 5.035 -1.037 1.00 88.31 113 ASP A N 1
ATOM 925 C CA . ASP A 1 113 ? 12.687 5.157 0.259 1.00 88.31 113 ASP A CA 1
ATOM 926 C C . ASP A 1 113 ? 11.238 4.652 0.180 1.00 88.31 113 ASP A C 1
ATOM 928 O O . ASP A 1 113 ? 10.831 3.780 0.937 1.00 88.31 113 ASP A O 1
ATOM 932 N N . ILE A 1 114 ? 10.482 5.114 -0.819 1.00 90.19 114 ILE A N 1
ATOM 933 C CA . ILE A 1 114 ? 9.090 4.691 -1.030 1.00 90.19 114 ILE A CA 1
ATOM 934 C C . ILE A 1 114 ? 9.007 3.191 -1.331 1.00 90.19 114 ILE A C 1
ATOM 936 O O . ILE A 1 114 ? 8.132 2.510 -0.803 1.00 90.19 114 ILE A O 1
ATOM 940 N N . PHE A 1 115 ? 9.913 2.667 -2.161 1.00 89.06 115 PHE A N 1
ATOM 941 C CA . PHE A 1 115 ? 9.965 1.238 -2.474 1.00 89.06 115 PHE A CA 1
ATOM 942 C C . PHE A 1 115 ? 10.281 0.394 -1.244 1.00 89.06 115 PHE A C 1
ATOM 944 O O . PHE A 1 115 ? 9.648 -0.638 -1.059 1.00 89.06 115 PHE A O 1
ATOM 951 N N . PHE A 1 116 ? 11.186 0.848 -0.378 1.00 88.38 116 PHE A N 1
ATOM 952 C CA . PHE A 1 116 ? 11.473 0.163 0.878 1.00 88.38 116 PHE A CA 1
ATOM 953 C C . PHE A 1 116 ? 10.207 0.004 1.737 1.00 88.38 116 PHE A C 1
ATOM 955 O O . PHE A 1 116 ? 9.837 -1.118 2.077 1.00 88.38 116 PHE A O 1
ATOM 962 N N . HIS A 1 117 ? 9.484 1.098 1.994 1.00 90.69 117 HIS A N 1
ATOM 963 C CA . HIS A 1 117 ? 8.257 1.063 2.798 1.00 90.69 117 HIS A CA 1
ATOM 964 C C . HIS A 1 117 ? 7.115 0.269 2.135 1.00 90.69 117 HIS A C 1
ATOM 966 O O . HIS A 1 117 ? 6.352 -0.425 2.811 1.00 90.69 117 HIS A O 1
ATOM 972 N N . LEU A 1 118 ? 7.003 0.324 0.802 1.00 90.94 118 LEU A N 1
ATOM 973 C CA . LEU A 1 118 ? 6.068 -0.508 0.035 1.00 90.94 118 LEU A CA 1
ATOM 974 C C . LEU A 1 118 ? 6.356 -2.001 0.224 1.00 90.94 118 LEU A C 1
ATOM 976 O O . LEU A 1 118 ? 5.440 -2.769 0.526 1.00 90.94 118 LEU A O 1
ATOM 980 N N . CYS A 1 119 ? 7.614 -2.407 0.042 1.00 88.62 119 CYS A N 1
ATOM 981 C CA . CYS A 1 119 ? 8.039 -3.795 0.191 1.00 88.62 119 CYS A CA 1
ATOM 982 C C . CYS A 1 119 ? 7.830 -4.288 1.626 1.00 88.62 119 CYS A C 1
ATOM 984 O O . CYS A 1 119 ? 7.299 -5.378 1.824 1.00 88.62 119 CYS A O 1
ATOM 986 N N . GLU A 1 120 ? 8.172 -3.472 2.624 1.00 90.06 120 GLU A N 1
ATOM 987 C CA . GLU A 1 120 ? 7.941 -3.779 4.039 1.00 90.06 120 GLU A CA 1
ATOM 988 C C . GLU A 1 120 ? 6.450 -3.990 4.350 1.00 90.06 120 GLU A C 1
ATOM 990 O O . GLU A 1 120 ? 6.081 -4.952 5.027 1.00 90.06 120 GLU A O 1
ATOM 995 N N . SER A 1 121 ? 5.573 -3.150 3.794 1.00 92.81 121 SER A N 1
ATOM 996 C CA . SER A 1 121 ? 4.121 -3.279 3.975 1.00 92.81 121 SER A CA 1
ATOM 997 C C . SER A 1 121 ? 3.583 -4.558 3.332 1.00 92.81 121 SER A C 1
ATOM 999 O O . SER A 1 121 ? 2.844 -5.314 3.959 1.00 92.81 121 SER A O 1
ATOM 1001 N N . LEU A 1 122 ? 3.988 -4.850 2.090 1.00 92.38 122 LEU A N 1
ATOM 1002 C CA . LEU A 1 122 ? 3.596 -6.078 1.389 1.00 92.38 122 LEU A CA 1
ATOM 1003 C C . LEU A 1 122 ? 4.070 -7.335 2.119 1.00 92.38 122 LEU A C 1
ATOM 1005 O O . LEU A 1 122 ? 3.329 -8.319 2.193 1.00 92.38 122 LEU A O 1
ATOM 1009 N N . LYS A 1 123 ? 5.278 -7.290 2.683 1.00 88.94 123 LYS A N 1
ATOM 1010 C CA . LYS A 1 123 ? 5.825 -8.357 3.516 1.00 88.94 123 LYS A CA 1
ATOM 1011 C C . LYS A 1 123 ? 5.007 -8.540 4.788 1.00 88.94 123 LYS A C 1
ATOM 1013 O O . LYS A 1 123 ? 4.542 -9.642 5.046 1.00 88.94 123 LYS A O 1
ATOM 1018 N N . THR A 1 124 ? 4.729 -7.458 5.508 1.00 92.38 124 THR A N 1
ATOM 1019 C CA . THR A 1 124 ? 3.924 -7.502 6.737 1.00 92.38 124 THR A CA 1
ATOM 1020 C C . THR A 1 124 ? 2.532 -8.084 6.481 1.00 92.38 124 THR A C 1
ATOM 1022 O O . THR A 1 124 ? 2.064 -8.935 7.238 1.00 92.38 124 THR A O 1
ATOM 1025 N N . ILE A 1 125 ? 1.882 -7.697 5.377 1.00 93.81 125 ILE A N 1
ATOM 1026 C CA . ILE A 1 125 ? 0.594 -8.273 4.967 1.00 93.81 125 ILE A CA 1
ATOM 1027 C C . ILE A 1 125 ? 0.739 -9.767 4.643 1.00 93.81 125 ILE A C 1
ATOM 1029 O O . ILE A 1 125 ? -0.103 -10.560 5.055 1.00 93.81 125 ILE A O 1
ATOM 1033 N N . SER A 1 126 ? 1.794 -10.156 3.925 1.00 90.69 126 SER A N 1
ATOM 1034 C CA . SER A 1 126 ? 2.054 -11.553 3.543 1.00 90.69 126 SER A CA 1
ATOM 1035 C C . SER A 1 126 ? 2.321 -12.458 4.746 1.00 90.69 126 SER A C 1
ATOM 1037 O O . SER A 1 126 ? 1.850 -13.592 4.763 1.00 90.69 126 SER A O 1
ATOM 1039 N N . ASP A 1 127 ? 3.015 -11.940 5.758 1.00 89.94 127 ASP A N 1
ATOM 1040 C CA . ASP A 1 127 ? 3.301 -12.648 7.008 1.00 89.94 127 ASP A CA 1
ATOM 1041 C C . ASP A 1 127 ? 2.050 -12.758 7.899 1.00 89.94 127 ASP A C 1
ATOM 1043 O O . ASP A 1 127 ? 1.880 -13.733 8.630 1.00 89.94 127 ASP A O 1
ATOM 1047 N N . THR A 1 128 ? 1.149 -11.772 7.822 1.00 91.44 128 THR A N 1
ATOM 1048 C CA . THR A 1 128 ? -0.071 -11.714 8.646 1.00 91.44 128 THR A CA 1
ATOM 1049 C C . THR A 1 128 ? -1.236 -12.494 8.033 1.00 91.44 128 THR A C 1
ATOM 1051 O O . THR A 1 128 ? -2.036 -13.091 8.753 1.00 91.44 128 THR A O 1
ATOM 1054 N N . VAL A 1 129 ? -1.363 -12.492 6.703 1.00 91.31 129 VAL A N 1
ATOM 1055 C CA . VAL A 1 129 ? -2.534 -13.012 5.990 1.00 91.31 129 VAL A CA 1
ATOM 1056 C C . VAL A 1 129 ? -2.119 -14.120 5.015 1.00 91.31 129 VAL A C 1
ATOM 1058 O O . VAL A 1 129 ? -1.614 -13.824 3.932 1.00 91.31 129 VAL A O 1
ATOM 1061 N N . PRO A 1 130 ? -2.413 -15.404 5.310 1.00 89.50 130 PRO A N 1
ATOM 1062 C CA . PRO A 1 130 ? -1.925 -16.541 4.518 1.00 89.50 130 PRO A CA 1
ATOM 1063 C C . PRO A 1 130 ? -2.329 -16.538 3.035 1.00 89.50 130 PRO A C 1
ATOM 1065 O O . PRO A 1 130 ? -1.656 -17.141 2.201 1.00 89.50 130 PRO A O 1
ATOM 1068 N N . LEU A 1 131 ? -3.442 -15.883 2.685 1.00 89.56 131 LEU A N 1
ATOM 1069 C CA . LEU A 1 131 ? -3.927 -15.780 1.303 1.00 89.56 131 LEU A CA 1
ATOM 1070 C C . LEU A 1 131 ? -3.304 -14.619 0.518 1.00 89.56 131 LEU A C 1
ATOM 1072 O O . LEU A 1 131 ? -3.350 -14.635 -0.717 1.00 89.56 131 LEU A O 1
ATOM 1076 N N . ALA A 1 132 ? -2.724 -13.629 1.203 1.00 91.31 132 ALA A N 1
ATOM 1077 C CA . ALA A 1 132 ? -2.144 -12.448 0.574 1.00 91.31 132 ALA A CA 1
ATOM 1078 C C . ALA A 1 132 ? -1.111 -12.780 -0.506 1.00 91.31 132 ALA A C 1
ATOM 1080 O O . ALA A 1 132 ? -1.210 -12.205 -1.589 1.00 91.31 132 ALA A O 1
ATOM 1081 N N . PRO A 1 133 ? -0.197 -13.748 -0.310 1.00 89.50 133 PRO A N 1
ATOM 1082 C CA . PRO A 1 133 ? 0.825 -14.020 -1.302 1.00 89.50 133 PRO A CA 1
ATOM 1083 C C . PRO A 1 133 ? 0.254 -14.526 -2.640 1.00 89.50 133 PRO A C 1
ATOM 1085 O O . PRO A 1 133 ? 0.664 -14.104 -3.724 1.00 89.50 133 PRO A O 1
ATOM 1088 N N . ARG A 1 134 ? -0.774 -15.382 -2.576 1.00 90.00 134 ARG A N 1
ATOM 1089 C CA . ARG A 1 134 ? -1.472 -15.900 -3.763 1.00 90.00 134 ARG A CA 1
ATOM 1090 C C . ARG A 1 134 ? -2.209 -14.791 -4.515 1.00 90.00 134 ARG A C 1
ATOM 1092 O O . ARG A 1 134 ? -2.210 -14.787 -5.744 1.00 90.00 134 ARG A O 1
ATOM 1099 N N . ILE A 1 135 ? -2.863 -13.889 -3.782 1.00 92.12 135 ILE A N 1
ATOM 1100 C CA . ILE A 1 135 ? -3.627 -12.772 -4.355 1.00 92.12 135 ILE A CA 1
ATOM 1101 C C . ILE A 1 135 ? -2.682 -11.713 -4.929 1.00 92.12 135 ILE A C 1
ATOM 1103 O O . ILE A 1 135 ? -2.937 -11.207 -6.017 1.00 92.12 135 ILE A O 1
ATOM 1107 N N . LEU A 1 136 ? -1.572 -11.424 -4.247 1.00 91.25 136 LEU A N 1
ATOM 1108 C CA . LEU A 1 136 ? -0.545 -10.497 -4.711 1.00 91.25 136 LEU A CA 1
ATOM 1109 C C . LEU A 1 136 ? 0.012 -10.932 -6.068 1.00 91.25 136 LEU A C 1
ATOM 1111 O O . LEU A 1 136 ? 0.096 -10.110 -6.975 1.00 91.25 136 LEU A O 1
ATOM 1115 N N . ARG A 1 137 ? 0.309 -12.225 -6.240 1.00 88.06 137 ARG A N 1
ATOM 1116 C CA . ARG A 1 137 ? 0.750 -12.771 -7.531 1.00 88.06 137 ARG A CA 1
ATOM 1117 C C . ARG A 1 137 ? -0.275 -12.529 -8.647 1.00 88.06 137 ARG A C 1
ATOM 1119 O O . ARG A 1 137 ? 0.086 -11.983 -9.681 1.00 88.06 137 ARG A O 1
ATOM 1126 N N . ASP A 1 138 ? -1.551 -12.852 -8.411 1.00 91.81 138 ASP A N 1
ATOM 1127 C CA . ASP A 1 138 ? -2.647 -12.601 -9.371 1.00 91.81 138 ASP A CA 1
ATOM 1128 C C . ASP A 1 138 ? -2.766 -11.110 -9.740 1.00 91.81 138 ASP A C 1
ATOM 1130 O O . ASP A 1 138 ? -3.000 -10.764 -10.896 1.00 91.81 138 ASP A O 1
ATOM 1134 N N . ILE A 1 139 ? -2.571 -10.213 -8.772 1.00 92.75 139 ILE A N 1
ATOM 1135 C CA . ILE A 1 139 ? -2.602 -8.763 -8.996 1.00 92.75 139 ILE A CA 1
ATOM 1136 C C . ILE A 1 139 ? -1.392 -8.295 -9.812 1.00 92.75 139 ILE A C 1
ATOM 1138 O O . ILE A 1 139 ? -1.569 -7.513 -10.748 1.00 92.75 139 ILE A O 1
ATOM 1142 N N . ILE A 1 140 ? -0.181 -8.753 -9.482 1.00 90.19 140 ILE A N 1
ATOM 1143 C CA . ILE A 1 140 ? 1.049 -8.397 -10.206 1.00 90.19 140 ILE A CA 1
ATOM 1144 C C . ILE A 1 140 ? 0.956 -8.862 -11.659 1.00 90.19 140 ILE A C 1
ATOM 1146 O O . ILE A 1 140 ? 1.202 -8.064 -12.562 1.00 90.19 140 ILE A O 1
ATOM 1150 N N . ASP A 1 141 ? 0.510 -10.098 -11.893 1.00 87.75 141 ASP A N 1
ATOM 1151 C CA . ASP A 1 141 ? 0.349 -10.659 -13.237 1.00 87.75 141 ASP A CA 1
ATOM 1152 C C . ASP A 1 141 ? -0.601 -9.817 -14.101 1.00 87.75 141 ASP A C 1
ATOM 1154 O O . ASP A 1 141 ? -0.330 -9.564 -15.277 1.00 87.75 141 ASP A O 1
ATOM 1158 N N . ARG A 1 142 ? -1.700 -9.325 -13.514 1.00 90.69 142 ARG A N 1
ATOM 1159 C CA . ARG A 1 142 ? -2.667 -8.451 -14.202 1.00 90.69 142 ARG A CA 1
ATOM 1160 C C . ARG A 1 142 ? -2.182 -7.011 -14.363 1.00 90.69 142 ARG A C 1
ATOM 1162 O O . ARG A 1 142 ? -2.624 -6.327 -15.285 1.00 90.69 142 ARG A O 1
ATOM 1169 N N . SER A 1 143 ? -1.319 -6.548 -13.463 1.00 88.75 143 SER A N 1
ATOM 1170 C CA . SER A 1 143 ? -0.812 -5.169 -13.426 1.00 88.75 143 SER A CA 1
ATOM 1171 C C . SER A 1 143 ? 0.486 -4.989 -14.216 1.00 88.75 143 SER A C 1
ATOM 1173 O O . SER A 1 143 ? 0.961 -3.859 -14.350 1.00 88.75 143 SER A O 1
ATOM 1175 N N . MET A 1 144 ? 1.049 -6.080 -14.745 1.00 86.06 144 MET A N 1
ATOM 1176 C CA . MET A 1 144 ? 2.285 -6.074 -15.515 1.00 86.06 144 MET A CA 1
ATOM 1177 C C . MET A 1 144 ? 2.196 -5.069 -16.680 1.00 86.06 144 MET A C 1
ATOM 1179 O O . MET A 1 144 ? 1.241 -5.112 -17.467 1.00 86.06 144 MET A O 1
ATOM 1183 N N . PRO A 1 145 ? 3.180 -4.162 -16.821 1.00 85.69 145 PRO A N 1
ATOM 1184 C CA . PRO A 1 145 ? 3.256 -3.272 -17.967 1.00 85.69 145 PRO A CA 1
ATOM 1185 C C . PRO A 1 145 ? 3.287 -4.047 -19.290 1.00 85.69 145 PRO A C 1
ATOM 1187 O O . PRO A 1 145 ? 3.958 -5.070 -19.414 1.00 85.69 145 PRO A O 1
ATOM 1190 N N . LYS A 1 146 ? 2.564 -3.554 -20.295 1.00 85.25 146 LYS A N 1
ATOM 1191 C CA . LYS A 1 146 ? 2.524 -4.163 -21.634 1.00 85.25 146 LYS A CA 1
ATOM 1192 C C . LYS A 1 146 ? 3.750 -3.743 -22.450 1.00 85.25 146 LYS A C 1
ATOM 1194 O O . LYS A 1 146 ? 4.326 -2.698 -22.189 1.00 85.25 146 LYS A O 1
ATOM 1199 N N . LEU A 1 147 ? 4.096 -4.483 -23.508 1.00 71.19 147 LEU A N 1
ATOM 1200 C CA . LEU A 1 147 ? 5.253 -4.175 -24.377 1.00 71.19 147 LEU A CA 1
ATOM 1201 C C . LEU A 1 147 ? 5.245 -2.752 -24.969 1.00 71.19 147 LEU A C 1
ATOM 1203 O O . LEU A 1 147 ? 6.297 -2.197 -25.270 1.00 71.19 147 LEU A O 1
ATOM 1207 N N . PHE A 1 148 ? 4.060 -2.158 -25.126 1.00 73.81 148 PHE A N 1
ATOM 1208 C CA . PHE A 1 148 ? 3.882 -0.794 -25.630 1.00 73.81 148 PHE A CA 1
ATOM 1209 C C . PHE A 1 148 ? 3.736 0.257 -24.518 1.00 73.81 148 PHE A C 1
ATOM 1211 O O . PHE A 1 148 ? 3.518 1.432 -24.813 1.00 73.81 148 PHE A O 1
ATOM 1218 N N . ASP A 1 149 ? 3.822 -0.142 -23.245 1.00 80.38 149 ASP A N 1
ATOM 1219 C CA . ASP A 1 149 ? 3.872 0.808 -22.140 1.00 80.38 149 ASP A CA 1
ATOM 1220 C C . ASP A 1 149 ? 5.198 1.574 -22.149 1.00 80.38 149 ASP A C 1
ATOM 1222 O O . ASP A 1 149 ? 6.232 1.143 -22.657 1.00 80.38 149 ASP A O 1
ATOM 1226 N N . ASN A 1 150 ? 5.170 2.752 -21.538 1.00 83.88 150 ASN A N 1
ATOM 1227 C CA . ASN A 1 150 ? 6.348 3.588 -21.416 1.00 83.88 150 ASN A CA 1
ATOM 1228 C C . ASN A 1 150 ? 7.508 2.876 -20.689 1.00 83.88 150 ASN A C 1
ATOM 1230 O O . ASN A 1 150 ? 7.328 2.328 -19.600 1.00 83.88 150 ASN A O 1
ATOM 1234 N N . LYS A 1 151 ? 8.733 3.027 -21.210 1.00 84.31 151 LYS A N 1
ATOM 1235 C CA . LYS A 1 151 ? 9.961 2.477 -20.616 1.00 84.31 151 LYS A CA 1
ATOM 1236 C C . LYS A 1 151 ? 10.138 2.844 -19.141 1.00 84.31 151 LYS A C 1
ATOM 1238 O O . LYS A 1 151 ? 10.477 1.970 -18.354 1.00 84.31 151 LYS A O 1
ATOM 1243 N N . ALA A 1 152 ? 9.872 4.087 -18.731 1.00 83.81 152 ALA A N 1
ATOM 1244 C CA . ALA A 1 152 ? 10.044 4.474 -17.325 1.00 83.81 152 ALA A CA 1
ATOM 1245 C C . ALA A 1 152 ? 9.031 3.790 -16.385 1.00 83.81 152 ALA A C 1
ATOM 1247 O O . ALA A 1 152 ? 9.367 3.488 -15.237 1.00 83.81 152 ALA A O 1
ATOM 1248 N N . LYS A 1 153 ? 7.819 3.497 -16.884 1.00 84.44 153 LYS A N 1
ATOM 1249 C CA . LYS A 1 153 ? 6.817 2.690 -16.173 1.00 84.44 153 LYS A CA 1
ATOM 1250 C C . LYS A 1 153 ? 7.288 1.245 -16.051 1.00 84.44 153 LYS A C 1
ATOM 1252 O O . LYS A 1 153 ? 7.331 0.731 -14.940 1.00 84.44 153 LYS A O 1
ATOM 1257 N N . MET A 1 154 ? 7.713 0.641 -17.165 1.00 86.25 154 MET A N 1
ATOM 1258 C CA . MET A 1 154 ? 8.243 -0.728 -17.184 1.00 86.25 154 MET A CA 1
ATOM 1259 C C . MET A 1 154 ? 9.399 -0.897 -16.195 1.00 86.25 154 MET A C 1
ATOM 1261 O O . MET A 1 154 ? 9.340 -1.748 -15.315 1.00 86.25 154 MET A O 1
ATOM 1265 N N . VAL A 1 155 ? 10.406 -0.026 -16.284 1.00 85.38 155 VAL A N 1
ATOM 1266 C CA . VAL A 1 155 ? 11.592 -0.064 -15.419 1.00 85.38 155 VAL A CA 1
ATOM 1267 C C . VAL A 1 155 ? 11.219 0.103 -13.946 1.00 85.38 155 VAL A C 1
ATOM 1269 O O . VAL A 1 155 ? 11.677 -0.668 -13.114 1.00 85.38 155 VAL A O 1
ATOM 1272 N N . SER A 1 156 ? 10.359 1.067 -13.602 1.00 85.62 156 SER A N 1
ATOM 1273 C CA . SER A 1 156 ? 9.980 1.282 -12.196 1.00 85.62 156 SER A CA 1
ATOM 1274 C C . SER A 1 156 ? 9.196 0.107 -11.616 1.00 85.62 156 SER A C 1
ATOM 1276 O O . SER A 1 156 ? 9.467 -0.294 -10.488 1.00 85.62 156 SER A O 1
ATOM 1278 N N . PHE A 1 157 ? 8.276 -0.467 -12.395 1.00 88.75 157 PHE A N 1
ATOM 1279 C CA . PHE A 1 157 ? 7.493 -1.622 -11.970 1.00 88.75 157 PHE A CA 1
ATOM 1280 C C . PHE A 1 157 ? 8.380 -2.851 -11.744 1.00 88.75 157 PHE A C 1
ATOM 1282 O O . PHE A 1 157 ? 8.291 -3.488 -10.697 1.00 88.75 157 PHE A O 1
ATOM 1289 N N . VAL A 1 158 ? 9.270 -3.150 -12.698 1.00 85.19 158 VAL A N 1
ATOM 1290 C CA . VAL A 1 158 ? 10.197 -4.286 -12.605 1.00 85.19 158 VAL A CA 1
ATOM 1291 C C . VAL A 1 158 ? 11.179 -4.101 -11.452 1.00 85.19 158 VAL A C 1
ATOM 1293 O O . VAL A 1 158 ? 11.387 -5.039 -10.695 1.00 85.19 158 VAL A O 1
ATOM 1296 N N . GLU A 1 159 ? 11.733 -2.904 -11.251 1.00 84.19 159 GLU A N 1
ATOM 1297 C CA . GLU A 1 159 ? 12.619 -2.637 -10.110 1.00 84.19 159 GLU A CA 1
ATOM 1298 C C . GLU A 1 159 ? 11.925 -2.858 -8.760 1.00 84.19 159 GLU A C 1
ATOM 1300 O O . GLU A 1 159 ? 12.511 -3.472 -7.873 1.00 84.19 159 GLU A O 1
ATOM 1305 N N . CYS A 1 160 ? 10.679 -2.394 -8.597 1.00 84.62 160 CYS A N 1
ATOM 1306 C CA . CYS A 1 160 ? 9.925 -2.625 -7.363 1.00 84.62 160 CYS A CA 1
ATOM 1307 C C . CYS A 1 160 ? 9.655 -4.122 -7.150 1.00 84.62 160 CYS A C 1
ATOM 1309 O O . CYS A 1 160 ? 9.822 -4.635 -6.048 1.00 84.62 160 CYS A O 1
ATOM 1311 N N . MET A 1 161 ? 9.286 -4.831 -8.219 1.00 83.75 161 MET A N 1
ATOM 1312 C CA . MET A 1 161 ? 9.039 -6.271 -8.194 1.00 83.75 161 MET A CA 1
ATOM 1313 C C . MET A 1 161 ? 10.303 -7.075 -7.848 1.00 83.75 161 MET A C 1
ATOM 1315 O O . MET A 1 161 ? 10.233 -7.989 -7.033 1.00 83.75 161 MET A O 1
ATOM 1319 N N . LEU A 1 162 ? 11.460 -6.722 -8.417 1.00 76.12 162 LEU A N 1
ATOM 1320 C CA . LEU A 1 162 ? 12.750 -7.343 -8.091 1.00 76.12 162 LEU A CA 1
ATOM 1321 C C . LEU A 1 162 ? 13.182 -7.049 -6.649 1.00 76.12 162 LEU A C 1
ATOM 1323 O O . LEU A 1 162 ? 13.773 -7.907 -6.004 1.00 76.12 162 LEU A O 1
ATOM 1327 N N . GLY A 1 163 ? 12.855 -5.865 -6.119 1.00 72.88 163 GLY A N 1
ATOM 1328 C CA . GLY A 1 163 ? 13.097 -5.537 -4.711 1.00 72.88 163 GLY A CA 1
ATOM 1329 C C . GLY A 1 163 ? 12.394 -6.499 -3.747 1.00 72.88 163 GLY A C 1
ATOM 1330 O O . GLY A 1 163 ? 12.978 -6.892 -2.738 1.00 72.88 163 GLY A O 1
ATOM 1331 N N . LEU A 1 164 ? 11.176 -6.941 -4.086 1.00 67.94 164 LEU A N 1
ATOM 1332 C CA . LEU A 1 164 ? 10.457 -7.965 -3.316 1.00 67.94 164 LEU A CA 1
ATOM 1333 C C . LEU A 1 164 ? 11.210 -9.305 -3.332 1.00 67.94 164 LEU A C 1
ATOM 1335 O O . LEU A 1 164 ? 11.297 -9.982 -2.309 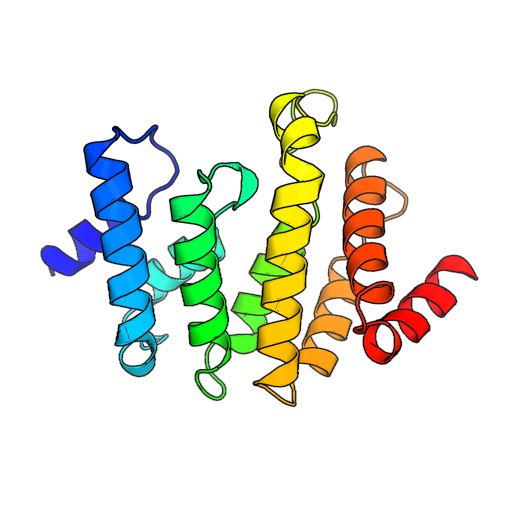1.00 67.94 164 LEU A O 1
ATOM 1339 N N . ASP A 1 165 ? 11.798 -9.667 -4.472 1.00 63.91 165 ASP A N 1
ATOM 1340 C CA . ASP A 1 165 ? 12.540 -10.918 -4.648 1.00 63.91 165 ASP A CA 1
ATOM 1341 C C . ASP A 1 165 ? 13.789 -10.977 -3.744 1.00 63.91 165 ASP A C 1
ATOM 1343 O O . ASP A 1 165 ? 14.041 -11.976 -3.068 1.00 63.91 165 ASP A O 1
ATOM 1347 N N . THR A 1 166 ? 14.525 -9.864 -3.635 1.00 61.53 166 THR A N 1
ATOM 1348 C CA . THR A 1 166 ? 15.794 -9.791 -2.889 1.00 61.53 166 THR A CA 1
ATOM 1349 C C . THR A 1 166 ? 15.664 -9.775 -1.356 1.00 61.53 166 THR A C 1
ATOM 1351 O O . THR A 1 166 ? 16.573 -10.250 -0.677 1.00 61.53 166 THR A O 1
ATOM 1354 N N . ASP A 1 167 ? 14.549 -9.299 -0.785 1.00 55.94 167 ASP A N 1
ATOM 1355 C CA . ASP A 1 167 ? 14.391 -9.056 0.671 1.00 55.94 167 ASP A CA 1
ATOM 1356 C C . ASP A 1 167 ? 13.647 -10.177 1.449 1.00 55.94 167 ASP A C 1
ATOM 1358 O O . ASP A 1 167 ? 13.073 -9.959 2.529 1.00 55.94 167 ASP A O 1
ATOM 1362 N N . ARG A 1 168 ? 13.727 -11.422 0.946 1.00 50.47 168 ARG A N 1
ATOM 1363 C CA . ARG A 1 168 ? 13.073 -12.654 1.460 1.00 50.47 168 ARG A CA 1
ATOM 1364 C C . ARG A 1 168 ? 11.591 -12.860 1.087 1.00 50.47 168 ARG A C 1
ATOM 1366 O O . ARG A 1 168 ? 10.965 -13.732 1.681 1.00 50.47 168 ARG A O 1
ATOM 1373 N N . MET A 1 169 ? 11.030 -12.150 0.098 1.00 49.91 169 MET A N 1
ATOM 1374 C CA . MET A 1 169 ? 9.801 -12.606 -0.598 1.00 49.91 169 MET A CA 1
ATOM 1375 C C . MET A 1 169 ? 10.118 -13.398 -1.883 1.00 49.91 169 MET A C 1
ATOM 1377 O O . MET A 1 169 ? 9.210 -13.697 -2.659 1.00 49.91 169 MET A O 1
ATOM 1381 N N . GLY A 1 170 ? 11.388 -13.760 -2.115 1.00 47.91 170 GLY A N 1
ATOM 1382 C CA . GLY A 1 170 ? 11.838 -14.371 -3.368 1.00 47.91 170 GLY A CA 1
ATOM 1383 C C . GLY A 1 170 ? 11.234 -15.731 -3.715 1.00 47.91 170 GLY A C 1
ATOM 1384 O O . GLY A 1 170 ? 11.010 -16.026 -4.886 1.00 47.91 170 GLY A O 1
ATOM 1385 N N . ASP A 1 171 ? 10.796 -16.505 -2.720 1.00 53.59 171 ASP A N 1
ATOM 1386 C CA . ASP A 1 171 ? 10.066 -17.755 -2.981 1.00 53.59 171 ASP A CA 1
ATOM 1387 C C . ASP A 1 171 ? 8.668 -17.513 -3.582 1.00 53.59 171 ASP A C 1
ATOM 1389 O O . ASP A 1 171 ? 8.048 -18.417 -4.144 1.00 53.59 171 ASP A O 1
ATOM 1393 N N . LEU A 1 172 ? 8.151 -16.285 -3.476 1.00 50.50 172 LEU A N 1
ATOM 1394 C CA . LEU A 1 172 ? 6.780 -15.953 -3.829 1.00 50.50 172 LEU A CA 1
ATOM 1395 C C . LEU A 1 172 ? 6.609 -15.412 -5.250 1.00 50.50 172 LEU A C 1
ATOM 1397 O O . LEU A 1 172 ? 5.598 -15.680 -5.906 1.00 50.50 172 LEU A O 1
ATOM 1401 N N . ILE A 1 173 ? 7.585 -14.625 -5.700 1.00 53.38 173 ILE A N 1
ATOM 1402 C CA . ILE A 1 173 ? 7.556 -13.912 -6.983 1.00 53.38 173 ILE A CA 1
ATOM 1403 C C . ILE A 1 173 ? 8.660 -14.429 -7.916 1.00 53.38 173 ILE A C 1
ATOM 1405 O O . ILE A 1 173 ? 8.500 -14.329 -9.132 1.00 53.38 173 ILE A O 1
ATOM 1409 N N . GLY A 1 174 ? 9.713 -15.076 -7.398 1.00 53.09 174 GLY A N 1
ATOM 1410 C CA . GLY A 1 174 ? 10.830 -15.598 -8.190 1.00 53.09 174 GLY A CA 1
ATOM 1411 C C . GLY A 1 174 ? 10.397 -16.533 -9.325 1.00 53.09 174 GLY A C 1
ATOM 1412 O O . GLY A 1 174 ? 10.888 -16.415 -10.444 1.00 53.09 174 GLY A O 1
ATOM 1413 N N . ALA A 1 175 ? 9.392 -17.390 -9.102 1.00 54.12 175 ALA A N 1
ATOM 1414 C CA . ALA A 1 175 ? 8.846 -18.254 -10.157 1.00 54.12 175 ALA A CA 1
ATOM 1415 C C . ALA A 1 175 ? 8.110 -17.468 -11.263 1.00 54.12 175 ALA A C 1
ATOM 1417 O O . ALA A 1 175 ? 8.234 -17.794 -12.443 1.00 54.12 175 ALA A O 1
ATOM 1418 N N . THR A 1 176 ? 7.370 -16.416 -10.899 1.00 54.66 176 THR A N 1
ATOM 1419 C CA . THR A 1 176 ? 6.674 -15.534 -11.851 1.00 54.66 176 THR A CA 1
ATOM 1420 C C . THR A 1 176 ? 7.663 -14.660 -12.626 1.00 54.66 176 THR A C 1
ATOM 1422 O O . THR A 1 176 ? 7.510 -14.481 -13.831 1.00 54.66 176 THR A O 1
ATOM 1425 N N . LEU A 1 177 ? 8.708 -14.159 -11.962 1.00 54.06 177 LEU A N 1
ATOM 1426 C CA . LEU A 1 177 ? 9.793 -13.386 -12.571 1.00 54.06 177 LEU A CA 1
ATOM 1427 C C . LEU A 1 177 ? 10.581 -14.216 -13.586 1.00 54.06 177 LEU A C 1
ATOM 1429 O O . LEU A 1 177 ? 10.757 -13.782 -14.723 1.00 54.06 177 LEU A O 1
ATOM 1433 N N . LEU A 1 178 ? 11.003 -15.426 -13.206 1.00 54.09 178 LEU A N 1
ATOM 1434 C CA . LEU A 1 178 ? 11.731 -16.332 -14.098 1.00 54.09 178 LEU A CA 1
ATOM 1435 C C . LEU A 1 178 ? 10.886 -16.729 -15.312 1.00 54.09 178 LEU A C 1
ATOM 1437 O O . LEU A 1 178 ? 11.393 -16.716 -16.429 1.00 54.09 178 LEU A O 1
ATOM 1441 N N . ALA A 1 179 ? 9.592 -17.002 -15.124 1.00 54.78 179 ALA A N 1
ATOM 1442 C CA . ALA A 1 179 ? 8.694 -17.324 -16.232 1.00 54.78 179 ALA A CA 1
ATOM 1443 C C . ALA A 1 179 ? 8.477 -16.148 -17.203 1.00 54.78 179 ALA A C 1
ATOM 1445 O O . ALA A 1 179 ? 8.220 -16.376 -18.376 1.00 54.78 179 ALA A O 1
ATOM 1446 N N . LYS A 1 180 ? 8.580 -14.893 -16.742 1.00 55.03 180 LYS A N 1
ATOM 1447 C CA . LYS A 1 180 ? 8.338 -13.695 -17.569 1.00 55.03 180 LYS A CA 1
ATOM 1448 C C . LYS A 1 180 ? 9.584 -13.099 -18.223 1.00 55.03 180 LYS A C 1
ATOM 1450 O O . LYS A 1 180 ? 9.438 -12.322 -19.156 1.00 55.03 180 LYS A O 1
ATOM 1455 N N . VAL A 1 181 ? 10.784 -13.423 -17.738 1.00 50.44 181 VAL A N 1
ATOM 1456 C CA . VAL A 1 181 ? 12.062 -13.017 -18.361 1.00 50.44 181 VAL A CA 1
ATOM 1457 C C . VAL A 1 181 ? 12.487 -13.989 -19.471 1.00 50.44 181 VAL A C 1
ATOM 1459 O O . VAL A 1 181 ? 13.278 -13.620 -20.335 1.00 50.44 181 VAL A O 1
ATOM 1462 N N . VAL A 1 182 ? 11.980 -15.225 -19.436 1.00 46.03 182 VAL A N 1
ATOM 1463 C CA . VAL A 1 182 ? 12.330 -16.299 -20.382 1.00 46.03 182 VAL A CA 1
ATOM 1464 C C . VAL A 1 182 ? 11.406 -16.346 -21.615 1.00 46.03 182 VAL A C 1
ATOM 1466 O O . VAL A 1 182 ? 11.788 -16.971 -22.602 1.00 46.03 182 VAL A O 1
ATOM 1469 N N . ASP A 1 183 ? 10.256 -15.660 -21.589 1.00 39.84 183 ASP A N 1
ATOM 1470 C CA . ASP A 1 183 ? 9.307 -15.545 -22.718 1.00 39.84 183 ASP A CA 1
ATOM 1471 C C . ASP A 1 183 ? 9.592 -14.343 -23.642 1.00 39.84 183 ASP A C 1
ATOM 1473 O O . ASP A 1 183 ? 9.738 -13.206 -23.130 1.00 39.84 183 ASP A O 1
#